Protein AF-A0A1D1VR28-F1 (afdb_monomer_lite)

Organism: Ramazzottius varieornatus (NCBI:txid947166)

Structure (mmCIF, N/CA/C/O backbone):
data_AF-A0A1D1VR28-F1
#
_entry.id   AF-A0A1D1VR28-F1
#
loop_
_atom_site.group_PDB
_atom_site.id
_atom_site.type_symbol
_atom_site.label_atom_id
_atom_site.label_alt_id
_atom_site.label_comp_id
_atom_site.label_asym_id
_atom_site.label_entity_id
_atom_site.label_seq_id
_atom_site.pdbx_PDB_ins_code
_atom_site.Cartn_x
_atom_site.Cartn_y
_atom_site.Cartn_z
_atom_site.occupancy
_atom_site.B_iso_or_equiv
_atom_site.auth_seq_id
_atom_site.auth_comp_id
_atom_site.auth_asym_id
_atom_site.auth_atom_id
_atom_site.pdbx_PDB_model_num
ATOM 1 N N . MET A 1 1 ? -17.042 47.919 22.971 1.00 36.41 1 MET A N 1
ATOM 2 C CA . MET A 1 1 ? -15.591 47.930 22.680 1.00 36.41 1 MET A CA 1
ATOM 3 C C . MET A 1 1 ? -15.367 47.214 21.362 1.00 36.41 1 MET A C 1
ATOM 5 O O . MET A 1 1 ? -15.583 46.012 21.284 1.00 36.41 1 MET A O 1
ATOM 9 N N . GLY A 1 2 ? -15.087 47.974 20.304 1.00 33.72 2 GLY A N 1
ATOM 10 C CA . GLY A 1 2 ? -14.936 47.443 18.952 1.00 33.72 2 GLY A CA 1
ATOM 11 C C . GLY A 1 2 ? -13.595 46.737 18.784 1.00 33.72 2 GLY A C 1
ATOM 12 O O . GLY A 1 2 ? -12.550 47.337 19.014 1.00 33.72 2 GLY A O 1
ATOM 13 N N . TYR A 1 3 ? -13.626 45.477 18.356 1.00 33.94 3 TYR A N 1
ATOM 14 C CA . TYR A 1 3 ? -12.440 44.796 17.852 1.00 33.94 3 TYR A CA 1
ATOM 15 C C . TYR A 1 3 ? -12.015 45.471 16.546 1.00 33.94 3 TYR A C 1
ATOM 17 O O . TYR A 1 3 ? -12.705 45.376 15.530 1.00 33.94 3 TYR A O 1
ATOM 25 N N . HIS A 1 4 ? -10.880 46.167 16.574 1.00 36.09 4 HIS A N 1
ATOM 26 C CA . HIS A 1 4 ? -10.191 46.603 15.368 1.00 36.09 4 HIS A CA 1
ATOM 27 C C . HIS A 1 4 ? -9.856 45.371 14.519 1.00 36.09 4 HIS A C 1
ATOM 29 O O . HIS A 1 4 ? -9.020 44.545 14.887 1.00 36.09 4 HIS A O 1
ATOM 35 N N . ARG A 1 5 ? -10.526 45.237 13.368 1.00 40.28 5 ARG A N 1
ATOM 36 C CA . ARG A 1 5 ? -10.066 44.365 12.286 1.00 40.28 5 ARG A CA 1
ATOM 37 C C . ARG A 1 5 ? -8.775 44.973 11.750 1.00 40.28 5 ARG A C 1
ATOM 39 O O . ARG A 1 5 ? -8.820 45.873 10.920 1.00 40.28 5 ARG A O 1
ATOM 46 N N . GLY A 1 6 ? -7.644 44.479 12.246 1.00 43.72 6 GLY A N 1
ATOM 47 C CA . GLY A 1 6 ? -6.358 44.661 11.587 1.00 43.72 6 GLY A CA 1
ATOM 48 C C . GLY A 1 6 ? -6.473 44.228 10.125 1.00 43.72 6 GLY A C 1
ATOM 49 O O . GLY A 1 6 ? -7.022 43.164 9.816 1.00 43.72 6 GLY A O 1
ATOM 50 N N . SER A 1 7 ? -6.013 45.109 9.249 1.00 44.47 7 SER A N 1
ATOM 51 C CA . SER A 1 7 ? -5.879 44.976 7.803 1.00 44.47 7 SER A CA 1
ATOM 52 C C . SER A 1 7 ? -5.371 43.586 7.405 1.00 44.47 7 SER A C 1
ATOM 54 O O . SER A 1 7 ? -4.267 43.171 7.756 1.00 44.47 7 SER A O 1
ATOM 56 N N . ARG A 1 8 ? -6.203 42.837 6.671 1.00 50.69 8 ARG A N 1
ATOM 57 C CA . ARG A 1 8 ? -5.854 41.533 6.096 1.00 50.69 8 ARG A CA 1
ATOM 58 C C . ARG A 1 8 ? -5.154 41.718 4.753 1.00 50.69 8 ARG A C 1
ATOM 60 O O . ARG A 1 8 ? -5.702 41.332 3.734 1.00 50.69 8 ARG A O 1
ATOM 67 N N . ASP A 1 9 ? -3.928 42.208 4.774 1.00 50.69 9 ASP A N 1
ATOM 68 C CA . ASP A 1 9 ? -2.994 41.947 3.680 1.00 50.69 9 ASP A CA 1
ATOM 69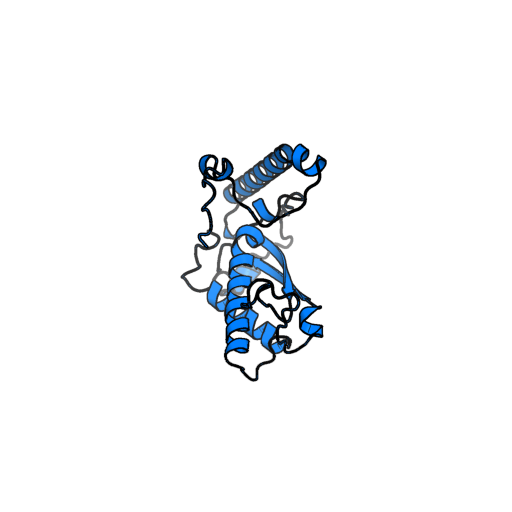 C C . ASP A 1 9 ? -1.890 41.063 4.237 1.00 50.69 9 ASP A C 1
ATOM 71 O O . ASP A 1 9 ? -0.826 41.517 4.643 1.00 50.69 9 ASP A O 1
ATOM 75 N N . ARG A 1 10 ? -2.190 39.763 4.348 1.00 56.25 10 ARG A N 1
ATOM 76 C CA . ARG A 1 10 ? -1.169 38.753 4.630 1.00 56.25 10 ARG A CA 1
ATOM 77 C C . ARG A 1 10 ? -0.536 38.382 3.286 1.00 56.25 10 ARG A C 1
ATOM 79 O O . ARG A 1 10 ? -1.214 37.707 2.508 1.00 56.25 10 ARG A O 1
ATOM 86 N N . PRO A 1 11 ? 0.730 38.760 3.013 1.00 56.72 11 PRO A N 1
ATOM 87 C CA . PRO A 1 11 ? 1.384 38.536 1.719 1.00 56.72 11 PRO A CA 1
ATOM 88 C C . PRO A 1 11 ? 1.318 37.076 1.267 1.00 56.72 11 PRO A C 1
ATOM 90 O O . PRO A 1 11 ? 1.217 36.790 0.081 1.00 56.72 11 PRO A O 1
ATOM 93 N N . SER A 1 12 ? 1.288 36.146 2.227 1.00 58.59 12 SER A N 1
ATOM 94 C CA . SER A 1 12 ? 1.202 34.708 1.987 1.00 58.59 12 SER A CA 1
ATOM 95 C C . SER A 1 12 ? 0.017 34.305 1.097 1.00 58.59 12 SER A C 1
ATOM 97 O O . SER A 1 12 ? 0.162 33.401 0.287 1.00 58.59 12 SER A O 1
ATOM 99 N N . TRP A 1 13 ? -1.130 34.986 1.179 1.00 54.38 13 TRP A N 1
ATOM 100 C CA . TRP A 1 13 ? -2.325 34.621 0.406 1.00 54.38 13 TRP A CA 1
ATOM 101 C C . TRP A 1 13 ? -2.203 34.991 -1.072 1.00 54.38 13 TRP A C 1
ATOM 103 O O . TRP A 1 13 ? -2.660 34.227 -1.918 1.00 54.38 13 TRP A O 1
ATOM 113 N N . TYR A 1 14 ? -1.525 36.099 -1.383 1.00 68.38 14 TYR A N 1
ATOM 114 C CA . TYR A 1 14 ? -1.248 36.508 -2.762 1.00 68.38 14 TYR A CA 1
ATOM 115 C C . TYR A 1 14 ? -0.300 35.531 -3.477 1.00 68.38 14 TYR A C 1
ATOM 117 O O . TYR A 1 14 ? -0.417 35.339 -4.682 1.00 68.38 14 TYR A O 1
ATOM 125 N N . TYR A 1 15 ? 0.586 34.859 -2.732 1.00 75.00 15 TYR A N 1
ATOM 126 C CA . TYR A 1 15 ? 1.518 33.852 -3.257 1.00 75.00 15 TYR A CA 1
ATOM 127 C C . TYR A 1 15 ? 1.040 32.398 -3.071 1.00 75.00 15 TYR A C 1
ATOM 129 O O . TYR A 1 15 ? 1.806 31.467 -3.307 1.00 75.00 15 TYR A O 1
ATOM 137 N N . GLY A 1 16 ? -0.198 32.171 -2.612 1.00 76.75 16 GLY A N 1
ATOM 138 C CA . GLY A 1 16 ? -0.729 30.819 -2.378 1.00 76.75 16 GLY A CA 1
ATOM 139 C C . GLY A 1 16 ? -0.078 30.057 -1.211 1.00 76.75 16 GLY A C 1
ATOM 140 O O . GLY A 1 16 ? -0.201 28.836 -1.110 1.00 76.75 16 GLY A O 1
ATOM 141 N N . ILE A 1 17 ? 0.602 30.759 -0.307 1.00 79.44 17 ILE A N 1
ATOM 142 C CA . ILE A 1 17 ? 1.280 30.201 0.862 1.00 79.44 17 ILE A CA 1
ATOM 143 C C . ILE A 1 17 ? 0.288 30.128 2.031 1.00 79.44 17 ILE A C 1
ATOM 145 O O . ILE A 1 17 ? -0.201 31.142 2.543 1.00 79.44 17 ILE A O 1
ATOM 149 N N . CYS A 1 18 ? 0.014 28.906 2.481 1.00 78.50 18 CYS A N 1
ATOM 150 C CA . CYS A 1 18 ? -0.811 28.607 3.649 1.00 78.50 18 CYS A CA 1
ATOM 151 C C . CYS A 1 18 ? -0.103 27.609 4.572 1.00 78.50 18 CYS A C 1
ATOM 153 O O . CYS A 1 18 ? 0.858 26.957 4.168 1.00 78.50 18 CYS A O 1
ATOM 155 N N . ASP A 1 19 ? -0.577 27.496 5.813 1.00 73.75 19 ASP A N 1
ATOM 156 C CA . ASP A 1 19 ? -0.094 26.475 6.740 1.00 73.75 19 ASP A CA 1
ATOM 157 C C . ASP A 1 19 ? -0.438 25.070 6.215 1.00 73.75 19 ASP A C 1
ATOM 159 O O . ASP A 1 19 ? -1.559 24.810 5.759 1.00 73.75 19 ASP A O 1
ATOM 163 N N . ARG A 1 20 ? 0.543 24.162 6.236 1.00 73.50 20 ARG A N 1
ATOM 164 C CA . ARG A 1 20 ? 0.420 22.801 5.699 1.00 73.50 20 ARG A CA 1
ATOM 165 C C . ARG A 1 20 ? 1.012 21.808 6.685 1.00 73.50 20 ARG A C 1
ATOM 167 O O . ARG A 1 20 ? 2.103 21.998 7.208 1.00 73.50 20 ARG A O 1
ATOM 174 N N . LYS A 1 21 ? 0.332 20.673 6.857 1.00 82.44 21 LYS A N 1
ATOM 175 C CA . LYS A 1 21 ? 0.900 19.524 7.568 1.00 82.44 21 LYS A CA 1
ATOM 176 C C . LYS A 1 21 ? 2.157 19.042 6.835 1.00 82.44 21 LYS A C 1
ATOM 178 O O . LYS A 1 21 ? 2.072 18.683 5.661 1.00 82.44 21 LYS A O 1
ATOM 183 N N . ILE A 1 22 ? 3.279 18.956 7.547 1.00 85.50 22 ILE A N 1
ATOM 184 C CA . ILE A 1 22 ? 4.500 18.307 7.053 1.00 85.50 22 ILE A CA 1
ATOM 185 C C . ILE A 1 22 ? 4.191 16.828 6.782 1.00 85.50 22 ILE A C 1
ATOM 187 O O . ILE A 1 22 ? 3.690 16.115 7.655 1.00 85.50 22 ILE A O 1
ATOM 191 N N . THR A 1 23 ? 4.452 16.373 5.557 1.00 83.06 23 THR A N 1
ATOM 192 C CA . THR A 1 23 ? 4.162 14.999 5.112 1.00 83.06 23 THR A CA 1
ATOM 193 C C . THR A 1 23 ? 5.363 14.071 5.234 1.00 83.06 23 THR A C 1
ATOM 195 O O . THR A 1 23 ? 5.179 12.879 5.471 1.00 83.06 23 THR A O 1
ATOM 198 N N . LYS A 1 24 ? 6.581 14.600 5.084 1.00 85.69 24 LYS A N 1
ATOM 199 C CA . LYS A 1 24 ? 7.827 13.835 5.142 1.00 85.69 24 LYS A CA 1
ATOM 200 C C . LYS A 1 24 ? 8.979 14.741 5.568 1.00 85.69 24 LYS A C 1
ATOM 202 O O . LYS A 1 24 ? 9.133 15.830 5.025 1.00 85.69 24 LYS A O 1
ATOM 207 N N . PHE A 1 25 ? 9.803 14.262 6.493 1.00 89.00 25 PHE A N 1
ATOM 208 C CA . PHE A 1 25 ? 11.108 14.854 6.777 1.00 89.00 25 PHE A CA 1
ATOM 209 C C . PHE A 1 25 ? 12.149 14.193 5.874 1.00 89.00 25 PHE A C 1
ATOM 211 O O . PHE A 1 25 ? 12.160 12.969 5.728 1.00 89.00 25 PHE A O 1
ATOM 218 N N . VAL A 1 26 ? 12.991 14.996 5.232 1.00 88.19 26 VAL A N 1
ATOM 219 C CA . VAL A 1 26 ? 14.015 14.528 4.290 1.00 88.19 26 VAL A CA 1
ATOM 220 C C . VAL A 1 26 ? 15.360 15.154 4.630 1.00 88.19 26 VAL A C 1
ATOM 222 O O . VAL A 1 26 ? 15.416 16.252 5.176 1.00 88.19 26 VAL A O 1
ATOM 225 N N . THR A 1 27 ? 16.440 14.440 4.327 1.00 91.88 27 THR A N 1
ATOM 226 C CA . THR A 1 27 ? 17.807 14.950 4.469 1.00 91.88 27 THR A CA 1
ATOM 227 C C . THR A 1 27 ? 18.223 15.719 3.218 1.00 91.88 27 THR A C 1
ATOM 229 O O . THR A 1 27 ? 17.662 15.518 2.142 1.00 91.88 27 THR A O 1
ATOM 232 N N . GLU A 1 28 ? 19.248 16.563 3.323 1.00 93.50 28 GLU A N 1
ATOM 233 C CA . GLU A 1 28 ? 19.813 17.260 2.159 1.00 93.50 28 GLU A CA 1
ATOM 234 C C . GLU A 1 28 ? 20.299 16.273 1.087 1.00 93.50 28 GLU A C 1
ATOM 236 O O . GLU A 1 28 ? 19.948 16.400 -0.083 1.00 93.50 28 GLU A O 1
ATOM 241 N N . LYS A 1 29 ? 20.991 15.207 1.511 1.00 91.75 29 LYS A N 1
ATOM 242 C CA . LYS A 1 29 ? 21.392 14.091 0.643 1.00 91.75 29 LYS A CA 1
ATOM 243 C C . LYS A 1 29 ? 20.206 13.497 -0.122 1.00 91.75 29 LYS A C 1
ATOM 245 O O . LYS A 1 29 ? 20.318 13.204 -1.306 1.00 91.75 29 LYS A O 1
ATOM 250 N N . TYR A 1 30 ? 19.049 13.344 0.528 1.00 88.44 30 TYR A N 1
ATOM 251 C CA . TYR A 1 30 ? 17.848 12.863 -0.151 1.00 88.44 30 TYR A CA 1
ATOM 252 C C . TYR A 1 30 ? 17.399 13.824 -1.260 1.00 88.44 30 TYR A C 1
ATOM 254 O O . TYR A 1 30 ? 16.974 13.353 -2.310 1.00 88.44 30 TYR A O 1
ATOM 262 N N . LEU A 1 31 ? 17.482 15.139 -1.065 1.00 89.12 31 LEU A N 1
ATOM 263 C CA . LEU A 1 31 ? 17.113 16.111 -2.101 1.00 89.12 31 LEU A CA 1
ATOM 264 C C . LEU A 1 31 ? 18.109 16.097 -3.269 1.00 89.12 31 LEU A C 1
ATOM 266 O O . LEU A 1 31 ? 17.694 16.069 -4.421 1.00 89.12 31 LEU A O 1
ATOM 270 N N . GLN A 1 32 ? 19.409 16.026 -2.979 1.00 91.88 32 GLN A N 1
ATOM 271 C CA . GLN A 1 32 ? 20.455 15.969 -4.007 1.00 91.88 32 GLN A CA 1
ATOM 272 C C . GLN A 1 32 ? 20.369 14.700 -4.872 1.00 91.88 32 GLN A C 1
ATOM 274 O O . GLN A 1 32 ? 20.560 14.774 -6.078 1.00 91.88 32 GLN A O 1
ATOM 279 N N . GLU A 1 33 ? 20.015 13.553 -4.282 1.00 92.19 33 GLU A N 1
ATOM 280 C CA . GLU A 1 33 ? 19.825 12.271 -4.987 1.00 92.19 33 GLU A CA 1
ATOM 281 C C . GLU A 1 33 ? 18.496 12.181 -5.777 1.00 92.19 33 GLU A C 1
ATOM 283 O O . GLU A 1 33 ? 18.165 11.125 -6.318 1.00 92.19 33 GLU A O 1
ATOM 288 N N . GLU A 1 34 ? 17.660 13.225 -5.801 1.00 89.62 34 GLU A N 1
ATOM 289 C CA . GLU A 1 34 ? 16.368 13.186 -6.505 1.00 89.62 34 GLU A CA 1
ATOM 290 C C . GLU A 1 34 ? 16.477 12.922 -8.018 1.00 89.62 34 GLU A C 1
ATOM 292 O O . GLU A 1 34 ? 15.746 12.046 -8.496 1.00 89.62 34 GLU A O 1
ATOM 297 N N . PRO A 1 35 ? 17.377 13.587 -8.771 1.00 92.44 35 PRO A N 1
ATOM 298 C CA . PRO A 1 35 ? 17.530 13.347 -10.204 1.00 92.44 35 PRO A CA 1
ATOM 299 C C . PRO A 1 35 ? 17.940 11.902 -10.503 1.00 92.44 35 PRO A C 1
ATOM 301 O O . PRO A 1 35 ? 17.368 11.274 -11.392 1.00 92.44 35 PRO A O 1
ATOM 304 N N . ASP A 1 36 ? 18.865 11.350 -9.712 1.00 91.56 36 ASP A N 1
ATOM 305 C CA . ASP A 1 36 ? 19.349 9.976 -9.871 1.00 91.56 36 ASP A CA 1
ATOM 306 C C . ASP A 1 36 ? 18.249 8.953 -9.586 1.00 91.56 36 ASP A C 1
ATOM 308 O O . ASP A 1 36 ? 18.077 7.993 -10.338 1.00 91.56 36 ASP A O 1
ATOM 312 N N . ARG A 1 37 ? 17.442 9.177 -8.536 1.00 91.06 37 ARG A N 1
ATOM 313 C CA . ARG A 1 37 ? 16.276 8.326 -8.254 1.00 91.06 37 ARG A CA 1
ATOM 314 C C . ARG A 1 37 ? 15.275 8.355 -9.400 1.00 91.06 37 ARG A C 1
ATOM 316 O O . ARG A 1 37 ? 14.755 7.306 -9.764 1.00 91.06 37 ARG A O 1
ATOM 323 N N . LYS A 1 38 ? 14.998 9.534 -9.960 1.00 91.81 38 LYS A N 1
ATOM 324 C CA . LYS A 1 38 ? 14.062 9.664 -11.080 1.00 91.81 38 LYS A CA 1
ATOM 325 C C . LYS A 1 38 ? 14.582 8.938 -12.319 1.00 91.81 38 LYS A C 1
ATOM 327 O O . LYS A 1 38 ? 13.859 8.135 -12.894 1.00 91.81 38 LYS A O 1
ATOM 332 N N . LYS A 1 39 ? 15.856 9.140 -12.658 1.00 93.88 39 LYS A N 1
ATOM 333 C CA . LYS A 1 39 ? 16.513 8.442 -13.766 1.00 93.88 39 LYS A CA 1
ATOM 334 C C . LYS A 1 39 ? 16.461 6.920 -13.590 1.00 93.88 39 LYS A C 1
ATOM 336 O O . LYS A 1 39 ? 16.058 6.219 -14.509 1.00 93.88 39 LYS A O 1
ATOM 341 N N . SER A 1 40 ? 16.790 6.418 -12.400 1.00 92.31 40 SER A N 1
ATOM 342 C CA . SER A 1 40 ? 16.738 4.983 -12.094 1.00 92.31 40 SER A CA 1
ATOM 343 C C . SER A 1 40 ? 15.317 4.410 -12.193 1.00 92.31 40 SER A C 1
ATOM 345 O O . SER A 1 40 ? 15.131 3.289 -12.669 1.00 92.31 40 SER A O 1
ATOM 347 N N . ALA A 1 41 ? 14.306 5.181 -11.784 1.00 92.00 41 ALA A N 1
ATOM 348 C CA . ALA A 1 41 ? 12.908 4.806 -11.951 1.00 92.00 41 ALA A CA 1
ATOM 349 C C . ALA A 1 41 ? 12.519 4.715 -13.438 1.00 92.00 41 ALA A C 1
ATOM 351 O O . ALA A 1 41 ? 11.940 3.712 -13.854 1.00 92.00 41 ALA A O 1
ATOM 352 N N . ASP A 1 42 ? 12.884 5.721 -14.237 1.00 94.31 42 ASP A N 1
ATOM 353 C CA . ASP A 1 42 ? 12.593 5.775 -15.673 1.00 94.31 42 ASP A CA 1
ATOM 354 C C . ASP A 1 42 ? 13.288 4.632 -16.439 1.00 94.31 42 ASP A C 1
ATOM 356 O O . ASP A 1 42 ? 12.665 3.979 -17.277 1.00 94.31 42 ASP A O 1
ATOM 360 N N . GLU A 1 43 ? 14.548 4.330 -16.111 1.00 94.75 43 GLU A N 1
ATOM 361 C CA . GLU A 1 43 ? 15.307 3.204 -16.678 1.00 94.75 43 GLU A CA 1
ATOM 362 C C . GLU A 1 43 ? 14.670 1.850 -16.338 1.00 94.75 43 GLU A C 1
ATOM 364 O O . GLU A 1 43 ? 14.531 0.988 -17.209 1.00 94.75 43 GLU A O 1
ATOM 369 N N . CYS A 1 44 ? 14.223 1.668 -15.090 1.00 90.00 44 CYS A N 1
ATOM 370 C CA . CYS A 1 44 ? 13.519 0.458 -14.670 1.00 90.00 44 CYS A CA 1
ATOM 371 C C . CYS A 1 44 ? 12.198 0.289 -15.435 1.00 90.00 44 CYS A C 1
ATOM 373 O O . CYS A 1 44 ? 11.939 -0.780 -15.989 1.00 90.00 44 CYS A O 1
ATOM 375 N N . VAL A 1 45 ? 11.397 1.354 -15.544 1.00 91.06 45 VAL A N 1
ATOM 376 C CA . VAL A 1 45 ? 10.136 1.336 -16.303 1.00 91.06 45 VAL A CA 1
ATOM 377 C C . VAL A 1 45 ? 10.383 1.052 -17.785 1.00 91.06 45 VAL A C 1
ATOM 379 O O . VAL A 1 45 ? 9.637 0.280 -18.386 1.00 91.06 45 VAL A O 1
ATOM 382 N N . ALA A 1 46 ? 11.425 1.633 -18.383 1.00 92.75 46 ALA A N 1
ATOM 383 C CA . ALA A 1 46 ? 11.793 1.363 -19.771 1.00 92.75 46 ALA A CA 1
ATOM 384 C C . ALA A 1 46 ? 12.191 -0.107 -19.983 1.00 92.75 46 ALA A C 1
ATOM 386 O O . ALA A 1 46 ? 11.741 -0.723 -20.950 1.00 92.75 46 ALA A O 1
ATOM 387 N N . SER A 1 47 ? 12.963 -0.684 -19.056 1.00 89.56 47 SER A N 1
ATOM 388 C CA . SER A 1 47 ? 13.325 -2.106 -19.080 1.00 89.56 47 SER A CA 1
ATOM 389 C C . SER A 1 47 ? 12.089 -3.005 -18.996 1.00 89.56 47 SER A C 1
ATOM 391 O O . SER A 1 47 ? 11.885 -3.851 -19.866 1.00 89.56 47 SER A O 1
ATOM 393 N N . VAL A 1 48 ? 11.202 -2.761 -18.023 1.00 86.31 48 VAL A N 1
ATOM 394 C CA . VAL A 1 48 ? 9.948 -3.519 -17.866 1.00 86.31 48 VAL A CA 1
ATOM 395 C C . VAL A 1 48 ? 9.081 -3.413 -19.121 1.00 86.31 48 VAL A C 1
ATOM 397 O O . VAL A 1 48 ? 8.594 -4.427 -19.607 1.00 86.31 48 VAL A O 1
ATOM 400 N N . ARG A 1 49 ? 8.931 -2.217 -19.705 1.00 87.69 49 ARG A N 1
ATOM 401 C CA . ARG A 1 49 ? 8.174 -2.024 -20.957 1.00 87.69 49 ARG A CA 1
ATOM 402 C C . ARG A 1 49 ? 8.776 -2.782 -22.135 1.00 87.69 49 ARG A C 1
ATOM 404 O O . ARG A 1 49 ? 8.026 -3.341 -22.925 1.00 87.69 49 ARG A O 1
ATOM 411 N N . SER A 1 50 ? 10.102 -2.814 -22.245 1.00 88.81 50 SER A N 1
ATOM 412 C CA . SER A 1 50 ? 10.795 -3.608 -23.263 1.00 88.81 50 SER A CA 1
ATOM 413 C C . SER A 1 50 ? 10.506 -5.104 -23.086 1.00 88.81 50 SER A C 1
ATOM 415 O O . SER A 1 50 ? 10.183 -5.793 -24.050 1.00 88.81 50 SER A O 1
ATOM 417 N N . ARG A 1 51 ? 10.512 -5.606 -21.842 1.00 84.62 51 ARG A N 1
ATOM 418 C CA . ARG A 1 51 ? 10.159 -7.006 -21.551 1.00 84.62 51 ARG A CA 1
ATOM 419 C C . ARG A 1 51 ? 8.687 -7.315 -21.805 1.00 84.62 51 ARG A C 1
ATOM 421 O O . ARG A 1 51 ? 8.407 -8.362 -22.360 1.00 84.62 51 ARG A O 1
ATOM 428 N N . ILE A 1 52 ? 7.774 -6.395 -21.510 1.00 82.19 52 ILE A N 1
ATOM 429 C CA . ILE A 1 52 ? 6.349 -6.510 -21.872 1.00 82.19 52 ILE A CA 1
ATOM 430 C C . ILE A 1 52 ? 6.133 -6.527 -23.399 1.00 82.19 52 ILE A C 1
ATOM 432 O O . ILE A 1 52 ? 5.113 -7.002 -23.875 1.00 82.19 52 ILE A O 1
ATOM 436 N N . GLN A 1 53 ? 7.058 -5.986 -24.194 1.00 82.62 53 GLN A N 1
ATOM 437 C CA . GLN A 1 53 ? 6.998 -6.113 -25.656 1.00 82.62 53 GLN A CA 1
ATOM 438 C C . GLN A 1 53 ? 7.604 -7.433 -26.144 1.00 82.62 53 GLN A C 1
ATOM 440 O O . GLN A 1 53 ? 7.166 -7.964 -27.162 1.00 82.62 53 GLN A O 1
ATOM 445 N N . ALA A 1 54 ? 8.619 -7.944 -25.442 1.00 83.00 54 ALA A N 1
ATOM 446 C CA . ALA A 1 54 ? 9.282 -9.204 -25.767 1.00 83.00 54 ALA A CA 1
ATOM 447 C C . ALA A 1 54 ? 8.480 -10.442 -25.322 1.00 83.00 54 ALA A C 1
ATOM 449 O O . ALA A 1 54 ? 8.533 -11.473 -25.987 1.00 83.00 54 ALA A O 1
ATOM 450 N N . TYR A 1 55 ? 7.744 -10.331 -24.218 1.00 76.56 55 TYR A N 1
ATOM 451 C CA . TYR A 1 55 ? 6.887 -11.361 -23.632 1.00 76.56 55 TYR A CA 1
ATOM 452 C C . TYR A 1 55 ? 5.434 -10.879 -23.625 1.00 76.56 55 TYR A C 1
ATOM 454 O O . TYR A 1 55 ? 5.197 -9.684 -23.488 1.00 76.56 55 TYR A O 1
ATOM 462 N N . THR A 1 56 ? 4.450 -11.773 -23.728 1.00 70.75 56 THR A N 1
ATOM 463 C CA . THR A 1 56 ? 3.043 -11.376 -23.542 1.00 70.75 56 THR A CA 1
ATOM 464 C C . THR A 1 56 ? 2.769 -11.004 -22.079 1.00 70.75 56 THR A C 1
ATOM 466 O O . THR A 1 56 ? 3.506 -11.403 -21.171 1.00 70.75 56 THR A O 1
ATOM 469 N N . LEU A 1 57 ? 1.714 -10.212 -21.840 1.00 69.06 57 LEU A N 1
ATOM 470 C CA . LEU A 1 57 ? 1.307 -9.778 -20.493 1.00 69.06 57 LEU A CA 1
ATOM 471 C C . LEU A 1 57 ? 1.095 -10.970 -19.541 1.00 69.06 57 LEU A C 1
ATOM 473 O O . LEU A 1 57 ? 1.356 -10.862 -18.345 1.00 69.06 57 LEU A O 1
ATOM 477 N N . ASP A 1 58 ? 0.690 -12.107 -20.096 1.00 69.88 58 ASP A N 1
ATOM 478 C CA . ASP A 1 58 ? 0.339 -13.358 -19.415 1.00 69.88 58 ASP A CA 1
ATOM 479 C C . ASP A 1 58 ? 1.538 -14.001 -18.688 1.00 69.88 58 ASP A C 1
ATOM 481 O O . ASP A 1 58 ? 1.371 -14.832 -17.792 1.00 69.88 58 ASP A O 1
ATOM 485 N N . CYS A 1 59 ? 2.757 -13.571 -19.026 1.00 74.44 59 CYS A N 1
ATOM 486 C CA . CYS A 1 59 ? 4.004 -14.021 -18.410 1.00 74.44 59 CYS A CA 1
ATOM 487 C C . CYS A 1 59 ? 4.570 -13.026 -17.381 1.00 74.44 59 CYS A C 1
ATOM 489 O O . CYS A 1 59 ? 5.631 -13.279 -16.805 1.00 74.44 59 CYS A O 1
ATOM 491 N N . LEU A 1 60 ? 3.896 -11.897 -17.126 1.00 78.31 60 LEU A N 1
ATOM 492 C CA . LEU A 1 60 ? 4.351 -10.896 -16.164 1.00 78.31 60 LEU A CA 1
ATOM 493 C C . LEU A 1 60 ? 3.671 -11.089 -14.808 1.00 78.31 60 LEU A C 1
ATOM 495 O O . LEU A 1 60 ? 2.460 -10.964 -14.672 1.00 78.31 60 LEU A O 1
ATOM 499 N N . TRP A 1 61 ? 4.474 -11.290 -13.769 1.00 82.06 61 TRP A N 1
ATOM 500 C CA . TRP A 1 61 ? 3.980 -11.406 -12.401 1.00 82.06 61 TRP A CA 1
ATOM 501 C C . TRP A 1 61 ? 4.569 -10.295 -11.544 1.00 82.06 61 TRP A C 1
ATOM 503 O O . TRP A 1 61 ? 5.787 -10.128 -11.458 1.00 82.06 61 TRP A O 1
ATOM 513 N N . ASN A 1 62 ? 3.701 -9.527 -10.890 1.00 84.38 62 ASN A N 1
ATOM 514 C CA . ASN A 1 62 ? 4.113 -8.529 -9.919 1.00 84.38 62 ASN A CA 1
ATOM 515 C C . ASN A 1 62 ? 3.789 -9.016 -8.508 1.00 84.38 62 ASN A C 1
ATOM 517 O O . ASN A 1 62 ? 2.623 -9.212 -8.172 1.00 84.38 62 ASN A O 1
ATOM 521 N N . ALA A 1 63 ? 4.816 -9.187 -7.679 1.00 85.75 63 ALA A N 1
ATOM 522 C CA . ALA A 1 63 ? 4.670 -9.633 -6.301 1.00 85.75 63 ALA A CA 1
ATOM 523 C C . ALA A 1 63 ? 5.295 -8.631 -5.335 1.00 85.75 63 ALA A C 1
ATOM 525 O O . ALA A 1 63 ? 6.394 -8.131 -5.575 1.00 85.75 63 ALA A O 1
ATOM 526 N N . ASP A 1 64 ? 4.599 -8.358 -4.235 1.00 86.75 64 ASP A N 1
ATOM 527 C CA . ASP A 1 64 ? 5.133 -7.564 -3.132 1.00 86.75 64 ASP A CA 1
ATOM 528 C C . ASP A 1 64 ? 4.407 -7.881 -1.815 1.00 86.75 64 ASP A C 1
ATOM 530 O O . ASP A 1 64 ? 3.283 -8.402 -1.790 1.00 86.75 64 ASP A O 1
ATOM 534 N N . GLN A 1 65 ? 5.054 -7.569 -0.696 1.00 86.75 65 GLN A N 1
ATOM 535 C CA . GLN A 1 65 ? 4.517 -7.761 0.645 1.00 86.75 65 GLN A CA 1
ATOM 536 C C . GLN A 1 65 ? 3.955 -6.450 1.191 1.00 86.75 65 GLN A C 1
ATOM 538 O O . GLN A 1 65 ? 4.600 -5.407 1.163 1.00 86.75 65 GLN A O 1
ATOM 543 N N . SER A 1 66 ? 2.763 -6.507 1.786 1.00 90.06 66 SER A N 1
ATOM 544 C CA . SER A 1 66 ? 2.153 -5.346 2.430 1.00 90.06 66 SER A CA 1
ATOM 545 C C . SER A 1 66 ? 1.778 -5.622 3.878 1.00 90.06 66 SER A C 1
ATOM 547 O O . SER A 1 66 ? 1.181 -6.649 4.201 1.00 90.06 66 SER A O 1
ATOM 549 N N . GLY A 1 67 ? 2.097 -4.667 4.753 1.00 91.12 67 GLY A N 1
ATOM 550 C CA . GLY A 1 67 ? 1.676 -4.675 6.152 1.00 91.12 67 GLY A CA 1
ATOM 551 C C . GLY A 1 67 ? 0.229 -4.208 6.337 1.00 91.12 67 GLY A C 1
ATOM 552 O O . GLY A 1 67 ? -0.191 -3.201 5.749 1.00 91.12 67 GLY A O 1
ATOM 553 N N . PHE A 1 68 ? -0.505 -4.921 7.187 1.00 90.56 68 PHE A N 1
ATOM 554 C CA . PHE A 1 68 ? -1.868 -4.629 7.621 1.00 90.56 68 PHE A CA 1
ATOM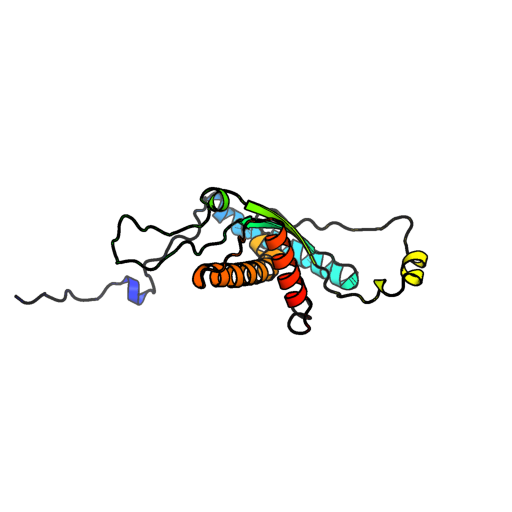 555 C C . PHE A 1 68 ? -1.920 -4.596 9.149 1.00 90.56 68 PHE A C 1
ATOM 557 O O . PHE A 1 68 ? -1.491 -5.529 9.819 1.00 90.56 68 PHE A O 1
ATOM 564 N N . GLU A 1 69 ? -2.462 -3.521 9.710 1.00 89.06 69 GLU A N 1
ATOM 565 C CA . GLU A 1 69 ? -2.774 -3.453 11.140 1.00 89.06 69 GLU A CA 1
ATOM 566 C C . GLU A 1 69 ? -3.928 -4.416 11.453 1.00 89.06 69 GLU A C 1
ATOM 568 O O . GLU A 1 69 ? -4.876 -4.524 10.665 1.00 89.06 69 GLU A O 1
ATOM 573 N N . TYR A 1 70 ? -3.871 -5.097 12.603 1.00 87.25 70 TYR A N 1
ATOM 574 C CA . TYR A 1 70 ? -4.979 -5.947 13.063 1.00 87.25 70 TYR A CA 1
ATOM 575 C C . TYR A 1 70 ? -6.270 -5.139 13.257 1.00 87.25 70 TYR A C 1
ATOM 577 O O . TYR A 1 70 ? -7.364 -5.630 12.980 1.00 87.25 70 TYR A O 1
ATOM 585 N N . GLU A 1 71 ? -6.137 -3.879 13.675 1.00 84.38 71 GLU A N 1
ATOM 586 C CA . GLU A 1 71 ? -7.228 -2.915 13.762 1.00 84.38 71 GLU A CA 1
ATOM 587 C C . GLU A 1 71 ? -6.867 -1.623 13.007 1.00 84.38 71 GLU A C 1
ATOM 589 O O . GLU A 1 71 ? -6.197 -0.740 13.531 1.00 84.38 71 GLU A O 1
ATOM 594 N N . MET A 1 72 ? -7.338 -1.488 11.760 1.00 78.00 72 MET A N 1
ATOM 595 C CA . MET A 1 72 ? -7.146 -0.259 10.978 1.00 78.00 72 MET A CA 1
ATOM 596 C C . MET A 1 72 ? -8.107 0.840 11.433 1.00 78.00 72 MET A C 1
ATOM 598 O O . MET A 1 72 ? -9.318 0.734 11.216 1.00 78.00 72 MET A O 1
ATOM 602 N N . ARG A 1 73 ? -7.575 1.940 11.975 1.00 72.69 73 ARG A N 1
ATOM 603 C CA . ARG A 1 73 ? -8.368 3.119 12.369 1.00 72.69 73 ARG A CA 1
ATOM 604 C C . ARG A 1 73 ? -7.932 4.367 11.600 1.00 72.69 73 ARG A C 1
ATOM 606 O O . ARG A 1 73 ? -6.766 4.506 11.227 1.00 72.69 73 ARG A O 1
ATOM 613 N N . PRO A 1 74 ? -8.842 5.323 11.353 1.00 68.75 74 PRO A N 1
ATOM 614 C CA . PRO A 1 74 ? -8.435 6.656 10.939 1.00 68.75 74 PRO A CA 1
ATOM 615 C C . PRO A 1 74 ? -7.562 7.280 12.037 1.00 68.75 74 PRO A C 1
ATOM 617 O O . PRO A 1 74 ? -7.980 7.358 13.186 1.00 68.75 74 PRO A O 1
ATOM 620 N N . GLY A 1 75 ? -6.377 7.789 11.694 1.00 71.62 75 GLY A N 1
ATOM 621 C CA . GLY A 1 75 ? -5.492 8.484 12.648 1.00 71.62 75 GLY A CA 1
ATOM 622 C C . GLY A 1 75 ? -5.995 9.866 13.098 1.00 71.62 75 GLY A C 1
ATOM 623 O O . GLY A 1 75 ? -5.193 10.723 13.461 1.00 71.62 75 GLY A O 1
ATOM 624 N N . ARG A 1 76 ? -7.299 10.133 12.964 1.00 74.31 76 ARG A N 1
ATOM 625 C CA . ARG A 1 76 ? -7.978 11.389 13.302 1.00 74.31 76 ARG A CA 1
ATOM 626 C C . ARG A 1 76 ? -9.405 11.078 13.743 1.00 74.31 76 ARG A C 1
ATOM 628 O O . ARG A 1 76 ? -10.063 10.248 13.122 1.00 74.31 76 ARG A O 1
ATOM 635 N N . THR A 1 77 ? -9.886 11.801 14.744 1.00 78.31 77 THR A N 1
ATOM 636 C CA . THR A 1 77 ? -11.291 11.805 15.170 1.00 78.31 77 THR A CA 1
ATOM 637 C C . THR A 1 77 ? -11.785 13.248 15.287 1.00 78.31 77 THR A C 1
ATOM 639 O O . THR A 1 77 ? -10.973 14.176 15.313 1.00 78.31 77 THR A O 1
ATOM 642 N N . LEU A 1 78 ? -13.105 13.441 15.286 1.00 81.69 78 LEU A N 1
ATOM 643 C CA . LEU A 1 78 ? -13.713 14.744 15.546 1.00 81.69 78 LEU A CA 1
ATOM 644 C C . LEU A 1 78 ? -13.687 15.013 17.051 1.00 81.69 78 LEU A C 1
ATOM 646 O O . LEU A 1 78 ? -14.118 14.171 17.832 1.00 81.69 78 LEU A O 1
ATOM 650 N N . ASP A 1 79 ? -13.185 16.183 17.427 1.00 86.44 79 ASP A N 1
ATOM 651 C CA . ASP A 1 79 ? -13.186 16.698 18.795 1.00 86.44 79 ASP A CA 1
ATOM 652 C C . ASP A 1 79 ? -13.184 18.238 18.746 1.00 86.44 79 ASP A C 1
ATOM 654 O O . ASP A 1 79 ? -13.049 18.842 17.672 1.00 86.44 79 ASP A O 1
ATOM 658 N N . LEU A 1 80 ? -13.340 18.884 19.898 1.00 86.25 80 LEU A N 1
ATOM 659 C CA . LEU A 1 80 ? -13.275 20.331 20.038 1.00 86.25 80 LEU A CA 1
ATOM 660 C C . LEU A 1 80 ? -11.879 20.857 19.678 1.00 86.25 80 LEU A C 1
ATOM 662 O O . LEU A 1 80 ? -10.842 20.304 20.049 1.00 86.25 80 LEU A O 1
ATOM 666 N N . VAL A 1 81 ? -11.853 21.984 18.967 1.00 84.69 81 VAL A N 1
ATOM 667 C CA . VAL A 1 81 ? -10.605 22.654 18.586 1.00 84.69 81 VAL A CA 1
ATOM 668 C C . VAL A 1 81 ? -9.829 23.048 19.845 1.00 84.69 81 VAL A C 1
ATOM 670 O O . VAL A 1 81 ? -10.360 23.718 20.725 1.00 84.69 81 VAL A O 1
ATOM 673 N N . GLY A 1 82 ? -8.556 22.649 19.915 1.00 86.06 82 GLY A N 1
ATOM 674 C CA . GLY A 1 82 ? -7.687 22.917 21.066 1.00 86.06 82 GLY A CA 1
ATOM 675 C C . GLY A 1 82 ? -7.737 21.858 22.173 1.00 86.06 82 GLY A C 1
ATOM 676 O O . GLY A 1 82 ? -7.049 22.024 23.182 1.00 86.06 82 GLY A O 1
ATOM 677 N N . ALA A 1 83 ? -8.495 20.768 21.997 1.00 84.25 83 ALA A N 1
ATOM 678 C CA . ALA A 1 83 ? -8.464 19.629 22.911 1.00 84.25 83 ALA A CA 1
ATOM 679 C C . ALA A 1 83 ? -7.037 19.058 23.030 1.00 84.25 83 ALA A C 1
ATOM 681 O O . ALA A 1 83 ? -6.404 18.699 22.037 1.00 84.25 83 ALA A O 1
ATOM 682 N N . LYS A 1 84 ? -6.522 18.988 24.266 1.00 86.00 84 LYS A N 1
ATOM 683 C CA . LYS A 1 84 ? -5.182 18.445 24.564 1.00 86.00 84 LYS A CA 1
ATOM 684 C C . LYS A 1 84 ? -5.163 16.919 24.611 1.00 86.00 84 LYS A C 1
ATOM 686 O O . LYS A 1 84 ? -4.167 16.307 24.242 1.00 86.00 84 LYS A O 1
ATOM 691 N N . HIS A 1 85 ? -6.256 16.321 25.077 1.00 89.50 85 HIS A N 1
ATOM 692 C CA . HIS A 1 85 ? -6.415 14.880 25.202 1.00 89.50 85 HIS A CA 1
ATOM 693 C C . HIS A 1 85 ? -7.636 14.460 24.404 1.00 89.50 85 HIS A C 1
ATOM 695 O O . HIS A 1 85 ? -8.757 14.795 24.771 1.00 89.50 85 HIS A O 1
ATOM 701 N N . VAL A 1 86 ? -7.388 13.738 23.317 1.00 84.88 86 VAL A N 1
ATOM 702 C CA . VAL A 1 86 ? -8.422 13.187 22.446 1.00 84.88 86 VAL A CA 1
ATOM 703 C C . VAL A 1 86 ? -8.405 11.678 22.645 1.00 84.88 86 VAL A C 1
ATOM 705 O O . VAL A 1 86 ? -7.404 11.025 22.342 1.00 84.88 86 VAL A O 1
ATOM 708 N N . LEU A 1 87 ? -9.484 11.129 23.202 1.00 83.00 87 LEU A N 1
ATOM 709 C CA . LEU A 1 87 ? -9.611 9.695 23.458 1.00 83.00 87 LEU A CA 1
ATOM 710 C C . LEU A 1 87 ? -10.405 9.034 22.333 1.00 83.00 87 LEU A C 1
ATOM 712 O O . LEU A 1 87 ? -11.450 9.528 21.917 1.00 83.00 87 LEU A O 1
ATOM 716 N N . ALA A 1 88 ? -9.917 7.891 21.859 1.00 80.12 88 ALA A N 1
ATOM 717 C CA . ALA A 1 88 ? -10.628 7.042 20.917 1.00 80.12 88 ALA A CA 1
ATOM 718 C C . ALA A 1 88 ? -10.836 5.666 21.550 1.00 80.12 88 ALA A C 1
ATOM 720 O O . ALA A 1 88 ? -9.891 5.055 22.047 1.00 80.12 88 ALA A O 1
ATOM 721 N N . LEU A 1 89 ? -12.073 5.174 21.518 1.00 78.44 89 LEU A N 1
ATOM 722 C CA . LEU A 1 89 ? -12.378 3.806 21.924 1.00 78.44 89 LEU A CA 1
ATOM 723 C C . LEU A 1 89 ? -11.694 2.826 20.957 1.00 78.44 89 LEU A C 1
ATOM 725 O O . LEU A 1 89 ? -11.710 3.050 19.747 1.00 78.44 89 LEU A O 1
ATOM 729 N N . THR A 1 90 ? -11.134 1.732 21.465 1.00 76.12 90 THR A N 1
ATOM 730 C CA . THR A 1 90 ? -10.633 0.598 20.668 1.00 76.12 90 THR A CA 1
ATOM 731 C C . THR A 1 90 ? -11.137 -0.707 21.272 1.00 76.12 90 THR A C 1
ATOM 733 O O . THR A 1 90 ? -11.445 -0.754 22.465 1.00 76.12 90 THR A O 1
ATOM 736 N N . ARG A 1 91 ? -11.248 -1.760 20.454 1.00 76.50 91 ARG A N 1
ATOM 737 C CA . ARG A 1 91 ? -11.636 -3.091 20.943 1.00 76.50 91 ARG A CA 1
ATOM 738 C C . ARG A 1 91 ? -10.462 -3.837 21.568 1.00 76.50 91 ARG A C 1
ATOM 740 O O . ARG A 1 91 ? -10.681 -4.678 22.434 1.00 76.50 91 ARG A O 1
ATOM 747 N N . SER A 1 92 ? -9.229 -3.546 21.148 1.00 81.12 92 SER A N 1
ATOM 748 C CA . SER A 1 92 ? -8.035 -4.212 21.669 1.00 81.12 92 SER A CA 1
ATOM 749 C C . SER A 1 92 ? -6.787 -3.357 21.470 1.00 81.12 92 SER A C 1
ATOM 751 O O . SER A 1 92 ? -6.342 -3.141 20.346 1.00 81.12 92 SER A O 1
ATOM 753 N N . MET A 1 93 ? -6.154 -2.944 22.572 1.00 81.44 93 MET A N 1
ATOM 754 C CA . MET A 1 93 ? -4.884 -2.206 22.534 1.00 81.44 93 MET A CA 1
ATOM 755 C C . MET A 1 93 ? -3.774 -3.001 21.829 1.00 81.44 93 MET A C 1
ATOM 757 O O . MET A 1 93 ? -3.010 -2.430 21.058 1.00 81.44 93 MET A O 1
ATOM 761 N N . ASN A 1 94 ? -3.722 -4.323 22.017 1.00 82.75 94 ASN A N 1
ATOM 762 C CA . ASN A 1 94 ? -2.742 -5.180 21.342 1.00 82.75 94 ASN A CA 1
ATOM 763 C C . ASN A 1 94 ? -2.943 -5.203 19.819 1.00 82.75 94 ASN A C 1
ATOM 765 O O . ASN A 1 94 ? -1.973 -5.279 19.066 1.00 82.75 94 ASN A O 1
ATOM 769 N N . SER A 1 95 ? -4.192 -5.110 19.354 1.00 81.12 95 SER A N 1
ATOM 770 C CA . SER A 1 95 ? -4.498 -5.053 17.916 1.00 81.12 95 SER A CA 1
ATOM 771 C C . SER A 1 95 ? -4.088 -3.721 17.283 1.00 81.12 95 SER A C 1
ATOM 773 O O . SER A 1 95 ? -3.891 -3.655 16.072 1.00 81.12 95 SER A O 1
ATOM 775 N N . MET A 1 96 ? -3.914 -2.676 18.099 1.00 79.12 96 MET A N 1
ATOM 776 C CA . MET A 1 96 ? -3.411 -1.372 17.664 1.00 79.12 96 MET A CA 1
ATOM 777 C C . MET A 1 96 ? -1.883 -1.339 17.539 1.00 79.12 96 MET A C 1
ATOM 779 O O . MET A 1 96 ? -1.352 -0.535 16.778 1.00 79.12 96 MET A O 1
ATOM 783 N N . THR A 1 97 ? -1.159 -2.180 18.285 1.00 82.06 97 THR A N 1
ATOM 784 C CA . THR A 1 97 ? 0.317 -2.193 18.289 1.00 82.06 97 THR A CA 1
ATOM 785 C C . THR A 1 97 ? 0.918 -3.240 17.364 1.00 82.06 97 THR A C 1
ATOM 787 O O . THR A 1 97 ? 2.116 -3.202 17.084 1.00 82.06 97 THR A O 1
ATOM 790 N N . HIS A 1 98 ? 0.114 -4.196 16.906 1.00 86.19 98 HIS A N 1
ATOM 791 C CA . HIS A 1 98 ? 0.578 -5.281 16.060 1.00 86.19 98 HIS A CA 1
ATOM 792 C C . HIS A 1 98 ? -0.007 -5.205 14.655 1.00 86.19 98 HIS A C 1
ATOM 794 O O . HIS A 1 98 ? -1.113 -4.721 14.409 1.00 86.19 98 HIS A O 1
ATOM 800 N N . SER A 1 99 ? 0.769 -5.733 13.721 1.00 90.69 99 SER A N 1
ATOM 801 C CA . SER A 1 99 ? 0.388 -5.890 12.330 1.00 90.69 99 SER A CA 1
ATOM 802 C C . SER A 1 99 ? 0.714 -7.305 11.877 1.00 90.69 99 SER A C 1
ATOM 804 O O . SER A 1 99 ? 1.477 -8.031 12.519 1.00 90.69 99 SER A O 1
ATOM 806 N N . TYR A 1 100 ? 0.112 -7.689 10.768 1.00 91.44 100 TYR A N 1
ATOM 807 C CA . TYR A 1 100 ? 0.466 -8.872 10.007 1.00 91.44 100 TYR A CA 1
ATOM 808 C C . TYR A 1 100 ? 0.838 -8.441 8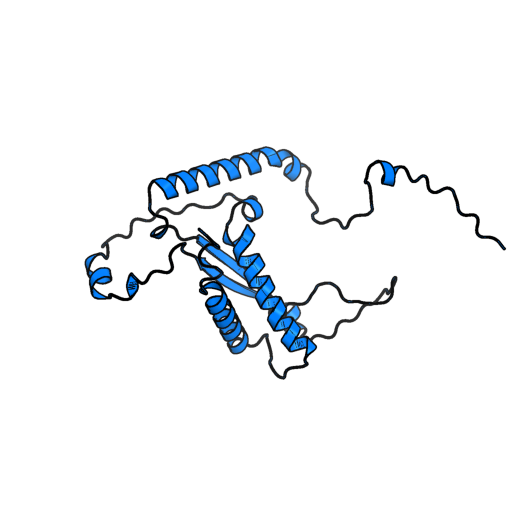.593 1.00 91.44 100 TYR A C 1
ATOM 810 O O . TYR A 1 100 ? 0.622 -7.298 8.183 1.00 91.44 100 TYR A O 1
ATOM 818 N N . THR A 1 101 ? 1.435 -9.353 7.841 1.00 90.56 101 THR A N 1
ATOM 819 C CA . THR A 1 101 ? 1.843 -9.086 6.467 1.00 90.56 101 THR A CA 1
ATOM 820 C C . THR A 1 101 ? 1.177 -10.067 5.524 1.00 90.56 101 THR A C 1
ATOM 822 O O . THR A 1 101 ? 0.943 -11.224 5.873 1.00 90.56 101 THR A O 1
ATOM 825 N N . VAL A 1 102 ? 0.852 -9.581 4.333 1.00 86.38 102 VAL A N 1
ATOM 826 C CA . VAL A 1 102 ? 0.281 -10.382 3.253 1.00 86.38 102 VAL A CA 1
ATOM 827 C C . VAL A 1 102 ? 1.141 -10.165 2.022 1.00 86.38 102 VAL A C 1
ATOM 829 O O . VAL A 1 102 ? 1.417 -9.021 1.663 1.00 86.38 102 VAL A O 1
ATOM 832 N N . MET A 1 103 ? 1.572 -11.255 1.393 1.00 86.12 103 MET A N 1
ATOM 833 C CA . MET A 1 103 ? 2.186 -11.217 0.071 1.00 86.12 103 MET A CA 1
ATOM 834 C C . MET A 1 103 ? 1.068 -11.262 -0.963 1.00 86.12 103 MET A C 1
ATOM 836 O O . MET A 1 103 ? 0.281 -12.210 -0.975 1.00 86.12 103 MET A O 1
ATOM 840 N N . MET A 1 104 ? 0.969 -10.227 -1.791 1.00 82.94 104 MET A N 1
ATOM 841 C CA . MET A 1 104 ? 0.080 -10.250 -2.948 1.00 82.94 104 MET A CA 1
ATOM 842 C C . MET A 1 104 ? 0.916 -10.450 -4.195 1.00 82.94 104 MET A C 1
ATOM 844 O O . MET A 1 104 ? 1.970 -9.838 -4.347 1.00 82.94 104 MET A O 1
ATOM 848 N N . CYS A 1 105 ? 0.407 -11.294 -5.078 1.00 81.75 105 CYS A N 1
ATOM 849 C CA . CYS A 1 105 ? 0.927 -11.473 -6.413 1.00 81.75 105 CYS A CA 1
ATOM 850 C C . CYS A 1 105 ? -0.207 -11.179 -7.384 1.00 81.75 105 CYS A C 1
ATOM 852 O O . CYS A 1 105 ? -1.329 -11.649 -7.170 1.00 81.75 105 CYS A O 1
ATOM 854 N N . VAL A 1 106 ? 0.066 -1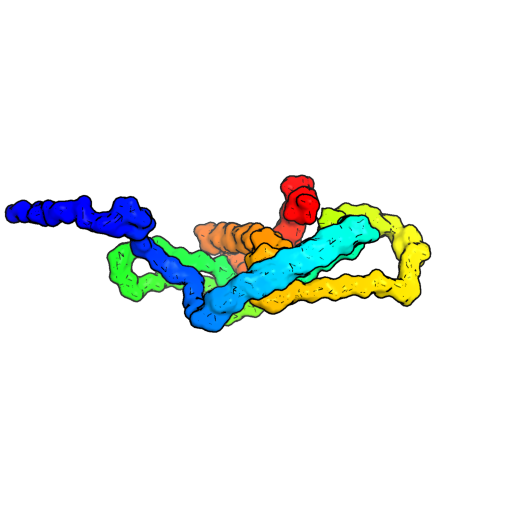0.374 -8.402 1.00 73.88 106 VAL A N 1
ATOM 855 C CA . VAL A 1 106 ? -0.901 -10.087 -9.451 1.00 73.88 106 VAL A CA 1
ATOM 856 C C . VAL A 1 106 ? -0.274 -10.358 -10.805 1.00 73.88 106 VAL A C 1
ATOM 858 O O . VAL A 1 106 ? 0.836 -9.908 -11.087 1.00 73.88 106 VAL A O 1
ATOM 861 N N . SER A 1 107 ? -1.017 -11.105 -11.612 1.00 73.00 107 SER A N 1
ATOM 862 C CA . SER A 1 107 ? -0.800 -11.261 -13.042 1.00 73.00 107 SER A CA 1
ATOM 863 C C . SER A 1 107 ? -1.851 -10.418 -13.778 1.00 73.00 107 SER A C 1
ATOM 865 O O . SER A 1 107 ? -2.982 -10.319 -13.285 1.00 73.00 107 SER A O 1
ATOM 867 N N . PRO A 1 108 ? -1.505 -9.787 -14.911 1.00 55.66 108 PRO A N 1
ATOM 868 C CA . PRO A 1 108 ? -2.453 -9.077 -15.759 1.00 55.66 108 PRO A CA 1
ATOM 869 C C . PRO A 1 108 ? -3.569 -9.958 -16.325 1.00 55.66 108 PRO A C 1
ATOM 871 O O . PRO A 1 108 ? -4.594 -9.410 -16.719 1.00 55.66 108 PRO A O 1
ATOM 874 N N . ASP A 1 109 ? -3.402 -11.285 -16.329 1.00 50.78 109 ASP A N 1
ATOM 875 C CA . ASP A 1 109 ? -4.369 -12.198 -16.928 1.00 50.78 109 ASP A CA 1
ATOM 876 C C . ASP A 1 109 ? -5.039 -13.110 -15.888 1.00 50.78 109 ASP A C 1
ATOM 878 O O . ASP A 1 109 ? -4.417 -13.895 -15.163 1.00 50.78 109 ASP A O 1
ATOM 882 N N . SER A 1 110 ? -6.365 -12.997 -15.806 1.00 45.75 110 SER A N 1
ATOM 883 C CA . SER A 1 110 ? -7.244 -13.936 -15.115 1.00 45.75 110 SER A CA 1
ATOM 884 C C . SER A 1 110 ? -7.441 -15.166 -16.000 1.00 45.75 110 SER A C 1
ATOM 886 O O . SER A 1 110 ? -8.328 -15.176 -16.850 1.00 45.75 110 SER A O 1
ATOM 888 N N . TRP A 1 111 ? -6.600 -16.188 -15.848 1.00 44.72 111 TRP A N 1
ATOM 889 C CA . TRP A 1 111 ? -6.492 -17.221 -16.881 1.00 44.72 111 TRP A CA 1
ATOM 890 C C . TRP A 1 111 ? -7.431 -18.439 -16.677 1.00 44.72 111 TRP A C 1
ATOM 892 O O . TRP A 1 111 ? -7.261 -19.175 -15.702 1.00 44.72 111 TRP A O 1
ATOM 902 N N . PRO A 1 112 ? -8.351 -18.749 -17.623 1.00 43.78 112 PRO A N 1
ATOM 903 C CA . PRO A 1 112 ? -8.965 -20.082 -17.791 1.00 43.78 112 PRO A CA 1
ATOM 904 C C . PRO A 1 112 ? -7.991 -21.169 -18.308 1.00 43.78 112 PRO A C 1
ATOM 906 O O . PRO A 1 112 ? -8.381 -22.321 -18.456 1.00 43.78 112 PRO A O 1
ATOM 909 N N . THR A 1 113 ? -6.721 -20.810 -18.521 1.00 41.00 113 THR A N 1
ATOM 910 C CA . THR A 1 113 ? -5.558 -21.639 -18.904 1.00 41.00 113 THR A CA 1
ATOM 911 C C . THR A 1 113 ? -5.435 -22.908 -18.067 1.00 41.00 113 THR A C 1
ATOM 913 O O . THR A 1 113 ? -5.200 -24.004 -18.555 1.00 41.00 113 THR A O 1
ATOM 916 N N . PHE A 1 114 ? -5.667 -22.736 -16.767 1.00 40.28 114 PHE A N 1
ATOM 917 C CA . PHE A 1 114 ? -5.591 -23.787 -15.755 1.00 40.28 114 PHE A CA 1
ATOM 918 C C . PHE A 1 114 ? -6.907 -24.545 -15.537 1.00 40.28 114 PHE A C 1
ATOM 920 O O . PHE A 1 114 ? -6.988 -25.349 -14.612 1.00 40.28 114 PHE A O 1
ATOM 927 N N . ALA A 1 115 ? -7.951 -24.283 -16.329 1.00 49.03 115 ALA A N 1
ATOM 928 C CA . ALA A 1 115 ? -9.154 -25.115 -16.312 1.00 49.03 115 ALA A CA 1
ATOM 929 C C . ALA A 1 115 ? -8.937 -26.445 -17.054 1.00 49.03 115 ALA A C 1
ATOM 931 O O . ALA A 1 115 ? -9.666 -27.402 -16.803 1.00 49.03 115 ALA A O 1
ATOM 932 N N . ASP A 1 116 ? -7.943 -26.496 -17.946 1.00 52.22 116 ASP A N 1
ATOM 933 C CA . ASP A 1 116 ? -7.549 -27.688 -18.688 1.00 52.22 116 ASP A CA 1
ATOM 934 C C . ASP A 1 116 ? -6.237 -28.241 -18.116 1.00 52.22 116 ASP A C 1
ATOM 936 O O . ASP A 1 116 ? -5.138 -27.771 -18.416 1.00 52.22 116 ASP A O 1
ATOM 940 N N . GLN A 1 117 ? -6.376 -29.205 -17.207 1.00 50.25 117 GLN A N 1
ATOM 941 C CA . GLN A 1 117 ? -5.253 -29.802 -16.489 1.00 50.25 117 GLN A CA 1
ATOM 942 C C . GLN A 1 117 ? -4.277 -30.528 -17.437 1.00 50.25 117 GLN A C 1
ATOM 944 O O . GLN A 1 117 ? -3.083 -30.559 -17.149 1.00 50.25 117 GLN A O 1
ATOM 949 N N . GLU A 1 118 ? -4.756 -31.066 -18.568 1.00 58.31 118 GLU A N 1
ATOM 950 C CA . GLU A 1 118 ? -3.931 -31.830 -19.519 1.00 58.31 118 GLU A CA 1
ATOM 951 C C . GLU A 1 118 ? -2.988 -30.915 -20.316 1.00 58.31 118 GLU A C 1
ATOM 953 O O . GLU A 1 118 ? -1.797 -31.207 -20.431 1.00 58.31 118 GLU A O 1
ATOM 958 N N . ALA A 1 119 ? -3.470 -29.755 -20.777 1.00 57.72 119 ALA A N 1
ATOM 959 C CA . ALA A 1 119 ? -2.649 -28.783 -21.508 1.00 57.72 119 ALA A CA 1
ATOM 960 C C . ALA A 1 119 ? -1.526 -28.175 -20.643 1.00 57.72 119 ALA A C 1
ATOM 962 O O . ALA A 1 119 ? -0.452 -27.834 -21.139 1.00 57.72 119 ALA A O 1
ATOM 963 N N . VAL A 1 120 ? -1.755 -28.047 -19.332 1.00 54.50 120 VAL A N 1
ATOM 964 C CA . VAL A 1 120 ? -0.758 -27.525 -18.382 1.00 54.50 120 VAL A CA 1
ATOM 965 C C . VAL A 1 120 ? 0.339 -28.553 -18.096 1.00 54.50 120 VAL A C 1
ATOM 967 O O . VAL A 1 120 ? 1.498 -28.179 -17.910 1.00 54.50 120 VAL A O 1
ATOM 970 N N . GLU A 1 121 ? -0.009 -29.839 -18.054 1.00 57.09 121 GLU A N 1
ATOM 971 C CA . GLU A 1 121 ? 0.946 -30.926 -17.819 1.00 57.09 121 GLU A CA 1
ATOM 972 C C . GLU A 1 121 ? 1.816 -31.213 -19.052 1.00 57.09 121 GLU A C 1
ATOM 974 O O . GLU A 1 121 ? 3.001 -31.502 -18.886 1.00 57.09 121 GLU A O 1
ATOM 979 N N . GLU A 1 122 ? 1.281 -31.046 -20.268 1.00 60.94 122 GLU A N 1
ATOM 980 C CA . GLU A 1 122 ? 2.025 -31.209 -21.530 1.00 60.94 122 GLU A CA 1
ATOM 981 C C . GLU A 1 122 ? 3.030 -30.069 -21.786 1.00 60.94 122 GLU A C 1
ATOM 983 O O . GLU A 1 122 ? 4.118 -30.296 -22.315 1.00 60.94 122 GLU A O 1
ATOM 988 N N . VAL A 1 123 ? 2.696 -28.841 -21.378 1.00 57.28 123 VAL A N 1
ATOM 989 C CA . VAL A 1 123 ? 3.516 -27.638 -21.628 1.00 57.28 123 VAL A CA 1
ATOM 990 C C . VAL A 1 123 ? 4.506 -27.361 -20.495 1.00 57.28 123 VAL A C 1
ATOM 992 O O . VAL A 1 123 ? 5.310 -26.437 -20.598 1.00 57.28 123 VAL A O 1
ATOM 995 N N . LYS A 1 124 ? 4.484 -28.146 -19.411 1.00 51.25 124 LYS A N 1
ATOM 996 C CA . LYS A 1 124 ? 5.334 -27.928 -18.238 1.00 51.25 124 LYS A CA 1
ATOM 997 C C . LYS A 1 124 ? 6.817 -28.015 -18.635 1.00 51.25 124 LYS A C 1
ATOM 999 O O . LYS A 1 124 ? 7.312 -29.119 -18.858 1.00 51.25 124 LYS A O 1
ATOM 1004 N N . PRO A 1 125 ? 7.557 -26.893 -18.695 1.00 56.09 125 PRO A N 1
ATOM 1005 C CA . PRO A 1 125 ? 8.975 -26.953 -19.007 1.00 56.09 125 PRO A CA 1
ATOM 1006 C C . PRO A 1 125 ? 9.685 -27.656 -17.844 1.00 56.09 125 PRO A C 1
ATOM 1008 O O . PRO A 1 125 ? 9.406 -27.346 -16.682 1.00 56.09 125 PRO A O 1
ATOM 1011 N N . GLU A 1 126 ? 10.602 -28.586 -18.129 1.00 58.75 126 GLU A N 1
ATOM 1012 C CA . GLU A 1 126 ? 11.457 -29.196 -17.092 1.00 58.75 126 GLU A CA 1
ATOM 1013 C C . GLU A 1 126 ? 12.300 -28.134 -16.357 1.00 58.75 126 GLU A C 1
ATOM 1015 O O . GLU A 1 126 ? 12.649 -28.319 -15.191 1.00 58.75 126 GLU A O 1
ATOM 1020 N N . GLU A 1 127 ? 12.528 -26.977 -16.990 1.00 63.19 127 GLU A N 1
ATOM 1021 C CA . GLU A 1 127 ? 13.181 -25.800 -16.420 1.00 63.19 127 GLU A CA 1
ATOM 1022 C C . GLU A 1 127 ? 12.345 -24.545 -16.727 1.00 63.19 127 GLU A C 1
ATOM 1024 O O . GLU A 1 127 ? 12.253 -24.094 -17.867 1.00 63.19 127 GLU A O 1
ATOM 1029 N N . LEU A 1 128 ? 11.679 -23.981 -15.714 1.00 66.00 128 LEU A N 1
ATOM 1030 C CA . LEU A 1 128 ? 10.961 -22.712 -15.851 1.00 66.00 128 LEU A CA 1
ATOM 1031 C C . LEU A 1 128 ? 11.989 -21.579 -16.023 1.00 66.00 128 LEU A C 1
ATOM 1033 O O . LEU A 1 128 ? 12.590 -21.141 -15.041 1.00 66.00 128 LEU A O 1
ATOM 1037 N N . GLU A 1 129 ? 12.194 -21.095 -17.247 1.00 70.62 129 GLU A N 1
ATOM 1038 C CA . GLU A 1 129 ? 13.000 -19.894 -17.483 1.00 70.62 129 GLU A CA 1
ATOM 1039 C C . GLU A 1 129 ? 12.229 -18.657 -17.007 1.00 70.62 129 GLU A C 1
ATOM 1041 O O . GLU A 1 129 ? 11.194 -18.291 -17.563 1.00 70.62 129 GLU A O 1
ATOM 1046 N N . TYR A 1 130 ? 12.729 -18.002 -15.959 1.00 72.94 130 TYR A N 1
ATOM 1047 C CA . TYR A 1 130 ? 12.168 -16.754 -15.456 1.00 72.94 130 TYR A CA 1
ATOM 1048 C C . TYR A 1 130 ? 13.242 -15.675 -15.353 1.00 72.94 130 TYR A C 1
ATOM 1050 O O . TYR A 1 130 ? 14.404 -15.933 -15.039 1.00 72.94 130 TYR A O 1
ATOM 1058 N N . GLU A 1 131 ? 12.825 -14.430 -15.550 1.00 79.12 131 GLU A N 1
ATOM 1059 C CA . GLU A 1 131 ? 13.644 -13.257 -15.276 1.00 79.12 131 GLU A CA 1
ATOM 1060 C C . GLU A 1 131 ? 13.069 -12.501 -14.079 1.00 79.12 131 GLU A C 1
ATOM 1062 O O . GLU A 1 131 ? 11.885 -12.167 -14.047 1.00 79.12 131 GLU A O 1
ATOM 1067 N N . ILE A 1 132 ? 13.914 -12.201 -13.090 1.00 79.56 132 ILE A N 1
ATOM 1068 C CA . ILE A 1 132 ? 13.529 -11.355 -11.958 1.00 79.56 132 ILE A CA 1
ATOM 1069 C C . ILE A 1 132 ? 13.965 -9.925 -12.242 1.00 79.56 132 ILE A C 1
ATOM 1071 O O . ILE A 1 132 ? 15.157 -9.629 -12.326 1.00 79.56 132 ILE A O 1
ATOM 1075 N N . ILE A 1 133 ? 12.991 -9.020 -12.291 1.00 81.12 133 ILE A N 1
ATOM 1076 C CA . ILE A 1 133 ? 13.244 -7.582 -12.301 1.00 81.12 133 ILE A CA 1
ATOM 1077 C C . ILE A 1 133 ? 13.070 -7.051 -10.879 1.00 81.12 133 ILE A C 1
ATOM 1079 O O . ILE A 1 133 ? 11.965 -7.010 -10.340 1.00 81.12 133 ILE A O 1
ATOM 1083 N N . THR A 1 134 ? 14.170 -6.606 -10.278 1.00 83.75 134 THR A N 1
ATOM 1084 C CA . THR A 1 134 ? 14.149 -5.962 -8.961 1.00 83.75 134 THR A CA 1
ATOM 1085 C C . THR A 1 134 ? 13.966 -4.459 -9.122 1.00 83.75 134 THR A C 1
ATOM 1087 O O . THR A 1 134 ? 14.761 -3.792 -9.785 1.00 83.75 134 THR A O 1
ATOM 1090 N N . ILE A 1 135 ? 12.938 -3.907 -8.478 1.00 84.12 135 ILE A N 1
ATOM 1091 C CA . ILE A 1 135 ? 12.708 -2.460 -8.456 1.00 84.12 135 ILE A CA 1
ATOM 1092 C C . ILE A 1 135 ? 13.825 -1.784 -7.644 1.00 84.12 135 ILE A C 1
ATOM 1094 O O . ILE A 1 135 ? 14.108 -2.223 -6.524 1.00 84.12 135 ILE A O 1
ATOM 1098 N N . PRO A 1 136 ? 14.454 -0.712 -8.162 1.00 87.44 136 PRO A N 1
ATOM 1099 C CA . PRO A 1 136 ? 15.527 -0.037 -7.450 1.00 87.44 136 PRO A CA 1
ATOM 1100 C C . PRO A 1 136 ? 15.079 0.492 -6.076 1.00 87.44 136 PRO A C 1
ATOM 1102 O O . PRO A 1 136 ? 13.909 0.835 -5.858 1.00 87.44 136 PRO A O 1
ATOM 1105 N N . PRO A 1 137 ? 16.003 0.611 -5.111 1.00 83.00 137 PRO A N 1
ATOM 1106 C CA . PRO A 1 137 ? 15.667 1.140 -3.800 1.00 83.00 137 PRO A CA 1
ATOM 1107 C C . PRO A 1 137 ? 15.198 2.599 -3.898 1.00 83.00 137 PRO A C 1
ATOM 1109 O O . PRO A 1 137 ? 15.663 3.377 -4.729 1.00 83.00 137 PRO A O 1
ATOM 1112 N N . LYS A 1 138 ? 14.311 3.005 -2.981 1.00 85.38 138 LYS A N 1
ATOM 1113 C CA . LYS A 1 138 ? 13.775 4.379 -2.847 1.00 85.38 138 LYS A CA 1
ATOM 1114 C C . LYS A 1 138 ? 12.875 4.864 -4.001 1.00 85.38 138 LYS A C 1
ATOM 1116 O O . LYS A 1 138 ? 12.424 6.011 -3.939 1.00 85.38 138 LYS A O 1
ATOM 1121 N N . VAL A 1 139 ? 12.571 4.026 -4.996 1.00 86.44 139 VAL A N 1
ATOM 1122 C CA . VAL A 1 139 ? 11.628 4.355 -6.087 1.00 86.44 139 VAL A CA 1
ATOM 1123 C C . VAL A 1 139 ? 10.354 3.507 -6.073 1.00 86.44 139 VAL A C 1
ATOM 1125 O O . VAL A 1 139 ? 9.447 3.773 -6.852 1.00 86.44 139 VAL A O 1
ATOM 1128 N N . THR A 1 140 ? 10.223 2.561 -5.137 1.00 84.56 140 THR A N 1
ATOM 1129 C CA . THR A 1 140 ? 9.066 1.657 -5.011 1.00 84.56 140 THR A CA 1
ATOM 1130 C C . THR A 1 140 ? 7.733 2.407 -5.024 1.00 84.56 140 THR A C 1
ATOM 1132 O O . THR A 1 140 ? 6.922 2.207 -5.919 1.00 84.56 140 THR A O 1
ATOM 1135 N N . GLY A 1 141 ? 7.558 3.406 -4.153 1.00 84.19 141 GLY A N 1
ATOM 1136 C CA . GLY A 1 141 ? 6.326 4.207 -4.110 1.00 84.19 141 GLY A CA 1
ATOM 1137 C C . GLY A 1 141 ? 6.062 5.100 -5.336 1.00 84.19 141 GLY A C 1
ATOM 1138 O O . GLY A 1 141 ? 5.069 5.823 -5.335 1.00 84.19 141 GLY A O 1
ATOM 1139 N N . GLN A 1 142 ? 6.949 5.104 -6.337 1.00 86.12 142 GLN A N 1
ATOM 1140 C CA . GLN A 1 142 ? 6.787 5.833 -7.601 1.00 86.12 142 GLN A CA 1
ATOM 1141 C C . GLN A 1 142 ? 6.414 4.906 -8.762 1.00 86.12 142 GLN A C 1
ATOM 1143 O O . GLN A 1 142 ? 5.626 5.314 -9.610 1.00 86.12 142 GLN A O 1
ATOM 1148 N N . ILE A 1 143 ? 6.978 3.691 -8.808 1.00 88.50 143 ILE A N 1
ATOM 1149 C CA . ILE A 1 143 ? 6.875 2.807 -9.984 1.00 88.50 143 ILE A CA 1
ATOM 1150 C C . ILE A 1 143 ? 6.376 1.390 -9.696 1.00 88.50 143 ILE A C 1
ATOM 1152 O O . ILE A 1 143 ? 6.020 0.688 -10.634 1.00 88.50 143 ILE A O 1
ATOM 1156 N N . GLN A 1 144 ? 6.336 0.953 -8.437 1.00 87.31 144 GLN A N 1
ATOM 1157 C CA . GLN A 1 144 ? 5.831 -0.370 -8.066 1.00 87.31 144 GLN A CA 1
ATOM 1158 C C . GLN A 1 144 ? 4.286 -0.356 -8.240 1.00 87.31 144 GLN A C 1
ATOM 1160 O O . GLN A 1 144 ? 3.609 0.396 -7.528 1.00 87.31 144 GLN A O 1
ATOM 1165 N N . PRO A 1 145 ? 3.701 -1.164 -9.153 1.00 84.75 145 PRO A N 1
ATOM 1166 C CA . PRO A 1 145 ? 2.259 -1.143 -9.451 1.00 84.75 145 PRO A CA 1
ATOM 1167 C C . PRO A 1 145 ? 1.322 -1.483 -8.273 1.00 84.75 145 PRO A C 1
ATOM 1169 O O . PRO A 1 145 ? 0.315 -0.800 -8.055 1.00 84.75 145 PRO A O 1
ATOM 1172 N N . LEU A 1 146 ? 1.636 -2.515 -7.488 1.00 87.50 146 LEU A N 1
ATOM 1173 C CA . LEU A 1 146 ? 0.972 -2.831 -6.222 1.00 87.50 146 LEU A CA 1
ATOM 1174 C C . LEU A 1 146 ? 0.991 -1.649 -5.241 1.00 87.50 146 LEU A C 1
ATOM 1176 O O . LEU A 1 146 ? -0.068 -1.305 -4.721 1.00 87.50 146 LEU A O 1
ATOM 1180 N N . ASP A 1 147 ? 2.121 -0.980 -5.006 1.00 86.75 147 ASP A N 1
ATOM 1181 C CA . ASP A 1 147 ? 2.183 0.159 -4.068 1.00 86.75 147 ASP A CA 1
ATOM 1182 C C . ASP A 1 147 ? 1.430 1.393 -4.582 1.00 86.75 147 ASP A C 1
ATOM 1184 O O . ASP A 1 147 ? 0.677 2.040 -3.840 1.00 86.75 147 ASP A O 1
ATOM 1188 N N . VAL A 1 148 ? 1.630 1.740 -5.855 1.00 86.44 148 VAL A N 1
ATOM 1189 C CA . VAL A 1 148 ? 1.084 2.967 -6.454 1.00 86.44 148 VAL A CA 1
ATOM 1190 C C . VAL A 1 148 ? -0.432 2.880 -6.635 1.00 86.44 148 VAL A C 1
ATOM 1192 O O . VAL A 1 148 ? -1.113 3.914 -6.543 1.00 86.44 148 VAL A O 1
ATOM 1195 N N . LEU A 1 149 ? -0.966 1.668 -6.827 1.00 85.50 149 LEU A N 1
ATOM 1196 C CA . LEU A 1 149 ? -2.368 1.429 -7.159 1.00 85.50 149 LEU A CA 1
ATOM 1197 C C . LEU A 1 149 ? -3.035 0.372 -6.264 1.00 85.50 149 LEU A C 1
ATOM 1199 O O . LEU A 1 149 ? -3.904 0.719 -5.453 1.00 85.50 149 LEU A O 1
ATOM 1203 N N . CYS A 1 150 ? -2.651 -0.902 -6.391 1.00 86.00 150 CYS A N 1
ATOM 1204 C CA . CYS A 1 150 ? -3.454 -2.019 -5.876 1.00 86.00 150 CYS A CA 1
ATOM 1205 C C . CYS A 1 150 ? -3.597 -1.995 -4.352 1.00 86.00 150 CYS A C 1
ATOM 1207 O O . CYS A 1 150 ? -4.715 -1.994 -3.837 1.00 86.00 150 CYS A O 1
ATOM 1209 N N . PHE A 1 151 ? -2.495 -1.895 -3.606 1.00 88.56 151 PHE A N 1
ATOM 1210 C CA . PHE A 1 151 ? -2.502 -1.846 -2.146 1.00 88.56 151 PHE A CA 1
ATOM 1211 C C . PHE A 1 151 ? -3.280 -0.652 -1.607 1.00 88.56 151 PHE A C 1
ATOM 1213 O O . PHE A 1 151 ? -3.929 -0.770 -0.567 1.00 88.56 151 PHE A O 1
ATOM 1220 N N . ARG A 1 152 ? -3.275 0.491 -2.301 1.00 87.94 152 ARG A N 1
ATOM 1221 C CA . ARG A 1 152 ? -4.054 1.664 -1.875 1.00 87.94 152 ARG A CA 1
ATOM 1222 C C . ARG A 1 152 ? -5.548 1.384 -1.947 1.00 87.94 152 ARG A C 1
ATOM 1224 O O . ARG A 1 152 ? -6.265 1.670 -0.986 1.00 87.94 152 ARG A O 1
ATOM 1231 N N . MET A 1 153 ? -6.011 0.802 -3.051 1.00 88.94 153 MET A N 1
ATOM 1232 C CA . MET A 1 153 ? -7.417 0.431 -3.216 1.00 88.94 153 MET A CA 1
ATOM 1233 C C . MET A 1 153 ? -7.806 -0.701 -2.263 1.00 88.94 153 MET A C 1
ATOM 1235 O O . MET A 1 153 ? -8.833 -0.613 -1.589 1.00 88.94 153 MET A O 1
ATOM 1239 N N . TYR A 1 154 ? -6.948 -1.713 -2.143 1.00 90.12 154 TYR A N 1
ATOM 1240 C CA . TYR A 1 154 ? -7.147 -2.873 -1.282 1.00 90.12 154 TYR A CA 1
ATOM 1241 C C . TYR A 1 154 ? -7.272 -2.466 0.193 1.00 90.12 154 TYR A C 1
ATOM 1243 O O . TYR A 1 154 ? -8.267 -2.775 0.850 1.00 90.12 154 TYR A O 1
ATOM 1251 N N . LYS A 1 155 ? -6.307 -1.691 0.713 1.00 89.62 155 LYS A N 1
ATOM 1252 C CA . LYS A 1 155 ? -6.345 -1.165 2.090 1.00 89.62 155 LYS A CA 1
ATOM 1253 C C . LYS A 1 155 ? -7.505 -0.195 2.295 1.00 89.62 155 LYS A C 1
ATOM 1255 O O . LYS A 1 155 ? -8.077 -0.155 3.382 1.00 89.62 155 LYS A O 1
ATOM 1260 N N . GLY A 1 156 ? -7.878 0.567 1.267 1.00 90.56 156 GLY A N 1
ATOM 1261 C CA . GLY A 1 156 ? -9.063 1.424 1.291 1.00 90.56 156 GLY A CA 1
ATOM 1262 C C . GLY A 1 156 ? -10.352 0.628 1.504 1.00 90.56 156 GLY A C 1
ATOM 1263 O O . GLY A 1 156 ? -11.152 0.982 2.372 1.00 90.56 156 GLY A O 1
ATOM 1264 N N . TYR A 1 157 ? -10.526 -0.473 0.768 1.00 90.44 157 TYR A N 1
ATOM 1265 C CA . TYR A 1 157 ? -11.671 -1.368 0.933 1.00 90.44 157 TYR A CA 1
ATOM 1266 C C . TYR A 1 157 ? -11.664 -2.037 2.309 1.00 90.44 157 TYR A C 1
ATOM 1268 O O . TYR A 1 157 ? -12.665 -1.967 3.026 1.00 90.44 157 TYR A O 1
ATOM 1276 N N . PHE A 1 158 ? -10.526 -2.617 2.706 1.00 91.25 158 PHE A N 1
ATOM 1277 C CA . PHE A 1 158 ? -10.349 -3.240 4.019 1.00 91.25 158 PHE A CA 1
ATOM 1278 C C . PHE A 1 158 ? -10.758 -2.276 5.137 1.00 91.25 158 PHE A C 1
ATOM 1280 O O . PHE A 1 158 ? -11.599 -2.594 5.976 1.00 91.25 158 PHE A O 1
ATOM 1287 N N . ARG A 1 159 ? -10.241 -1.041 5.096 1.00 89.62 159 ARG A N 1
ATOM 1288 C CA . ARG A 1 159 ? -10.579 0.010 6.059 1.00 89.62 159 ARG A CA 1
ATOM 1289 C C . ARG A 1 159 ? -12.066 0.355 6.043 1.00 89.62 159 ARG A C 1
ATOM 1291 O O . ARG A 1 159 ? -12.630 0.595 7.105 1.00 89.62 159 ARG A O 1
ATOM 1298 N N . LYS A 1 160 ? -12.709 0.394 4.872 1.00 89.88 160 LYS A N 1
ATOM 1299 C CA . LYS A 1 160 ? -14.140 0.710 4.753 1.00 89.88 160 LYS A CA 1
ATOM 1300 C C . LYS A 1 160 ? -15.010 -0.338 5.449 1.00 89.88 160 LYS A C 1
ATOM 1302 O O . LYS A 1 160 ? -15.888 0.044 6.219 1.00 89.88 160 LYS A O 1
ATOM 1307 N N . VAL A 1 161 ? -14.750 -1.625 5.214 1.00 89.62 161 VAL A N 1
ATOM 1308 C CA . VAL A 1 161 ? -15.498 -2.718 5.857 1.00 89.62 161 VAL A CA 1
ATOM 1309 C C . VAL A 1 161 ? -15.227 -2.751 7.355 1.00 89.62 161 VAL A C 1
ATOM 1311 O O . VAL A 1 161 ? -16.173 -2.750 8.140 1.00 89.62 161 VAL A O 1
ATOM 1314 N N . SER A 1 162 ? -13.957 -2.690 7.764 1.00 88.12 162 SER A N 1
ATOM 1315 C CA . SER A 1 162 ? -13.590 -2.679 9.182 1.00 88.12 162 SER A CA 1
ATOM 1316 C C . SER A 1 162 ? -14.241 -1.506 9.915 1.00 88.12 162 SER A C 1
ATOM 1318 O O . SER A 1 162 ? -14.903 -1.714 10.928 1.00 88.12 162 SER A O 1
ATOM 1320 N N . ASN A 1 163 ? -14.163 -0.287 9.369 1.00 86.44 163 ASN A N 1
ATOM 1321 C CA . ASN A 1 163 ? -14.829 0.882 9.950 1.00 86.44 163 ASN A CA 1
ATOM 1322 C C . ASN A 1 163 ? -16.342 0.685 10.075 1.00 86.44 163 ASN A C 1
ATOM 1324 O O . ASN A 1 163 ? -16.912 1.071 11.090 1.00 86.44 163 ASN A O 1
ATOM 1328 N N . TRP A 1 164 ? -16.994 0.085 9.077 1.00 88.31 164 TRP A N 1
ATOM 1329 C CA . TRP A 1 164 ? -18.429 -0.186 9.142 1.00 88.31 164 TRP A CA 1
ATOM 1330 C C . TRP A 1 164 ? -18.778 -1.173 10.267 1.00 88.31 164 TRP A C 1
ATOM 1332 O O . TRP A 1 164 ? -19.710 -0.909 11.025 1.00 88.31 164 TRP A O 1
ATOM 1342 N N . ILE A 1 165 ? -18.001 -2.248 10.440 1.00 86.94 165 ILE A N 1
ATOM 1343 C CA . ILE A 1 165 ? -18.168 -3.220 11.539 1.00 86.94 165 ILE A CA 1
ATOM 1344 C C . ILE A 1 165 ? -18.066 -2.520 12.900 1.00 86.94 165 ILE A C 1
ATOM 1346 O O . ILE A 1 165 ? -18.881 -2.774 13.788 1.00 86.94 165 ILE A O 1
ATOM 1350 N N . PHE A 1 166 ? -17.096 -1.613 13.053 1.00 81.88 166 PHE A N 1
ATOM 1351 C CA . PHE A 1 166 ? -16.914 -0.849 14.287 1.00 81.88 166 PHE A CA 1
ATOM 1352 C C . PHE A 1 166 ? -18.030 0.168 14.539 1.00 81.88 166 PHE A C 1
ATOM 1354 O O . PHE A 1 166 ? -18.500 0.274 15.666 1.00 81.88 166 PHE A O 1
ATOM 1361 N N . LEU A 1 167 ? -18.437 0.928 13.518 1.00 83.50 167 LEU A N 1
ATOM 1362 C CA . LEU A 1 167 ? -19.452 1.978 13.659 1.00 83.50 167 LEU A CA 1
ATOM 1363 C C . LEU A 1 167 ? -20.840 1.417 13.983 1.00 83.50 167 LEU A C 1
ATOM 1365 O O . LEU A 1 167 ? -21.624 2.095 14.635 1.00 83.50 167 LEU A O 1
ATOM 1369 N N . ASN A 1 168 ? -21.132 0.193 13.542 1.00 87.44 168 ASN A N 1
ATOM 1370 C CA . ASN A 1 168 ? -22.415 -0.476 13.779 1.00 87.44 168 ASN A CA 1
ATOM 1371 C C . ASN A 1 168 ? -22.351 -1.492 14.929 1.00 87.44 168 ASN A C 1
ATOM 1373 O O . ASN A 1 168 ? -23.189 -2.388 14.987 1.00 87.44 168 ASN A O 1
ATOM 1377 N N . ASP A 1 169 ? -21.321 -1.397 15.772 1.00 83.94 169 ASP A N 1
ATOM 1378 C CA . ASP A 1 169 ? -21.051 -2.260 16.924 1.00 83.94 169 ASP A CA 1
ATOM 1379 C C . ASP A 1 169 ? -21.327 -3.757 16.697 1.00 83.94 169 ASP A C 1
ATOM 1381 O O . ASP A 1 169 ? -21.955 -4.456 17.488 1.00 83.94 169 ASP A O 1
ATOM 1385 N N . GLN A 1 170 ? -20.858 -4.275 15.564 1.00 86.56 170 GLN A N 1
ATOM 1386 C CA . GLN A 1 170 ? -21.075 -5.676 15.226 1.00 86.56 170 GLN A CA 1
ATOM 1387 C C . GLN A 1 170 ? -20.211 -6.569 16.121 1.00 86.56 170 GLN A C 1
ATOM 1389 O O . GLN A 1 170 ? -19.029 -6.270 16.325 1.00 86.56 170 GLN A O 1
ATOM 1394 N N . LEU A 1 171 ? -20.749 -7.706 16.575 1.00 84.00 171 LEU A N 1
ATOM 1395 C CA . LEU A 1 171 ? -20.076 -8.697 17.439 1.00 84.00 171 LEU A CA 1
ATOM 1396 C C . LEU A 1 171 ? -18.961 -9.499 16.726 1.00 84.00 171 LEU A C 1
ATOM 1398 O O . LEU A 1 171 ? -18.671 -10.642 17.069 1.00 84.00 171 LEU A O 1
ATOM 1402 N N . VAL A 1 172 ? -18.330 -8.914 15.709 1.00 85.12 172 VAL A N 1
ATOM 1403 C CA . VAL A 1 172 ? -17.253 -9.516 14.921 1.00 85.12 172 VAL A CA 1
ATOM 1404 C C . VAL A 1 172 ? -15.912 -8.933 15.360 1.00 85.12 172 VAL A C 1
ATOM 1406 O O . VAL A 1 172 ? -15.702 -7.720 15.314 1.00 85.12 172 VAL A O 1
ATOM 1409 N N . GLN A 1 173 ? -14.976 -9.797 15.749 1.00 85.06 173 GLN A N 1
ATOM 1410 C CA . GLN A 1 173 ? -13.615 -9.397 16.108 1.00 85.06 173 GLN A CA 1
ATOM 1411 C C . GLN A 1 173 ? -12.724 -9.372 14.862 1.00 85.06 173 GLN A C 1
ATOM 1413 O O . GLN A 1 173 ? -12.216 -10.402 14.429 1.00 85.06 173 GLN A O 1
ATOM 1418 N N . VAL A 1 174 ? -12.532 -8.188 14.273 1.00 86.12 174 VAL A N 1
ATOM 1419 C CA . VAL A 1 174 ? -11.795 -8.016 13.001 1.00 86.12 174 VAL A CA 1
ATOM 1420 C C . VAL A 1 174 ? -10.334 -8.466 13.048 1.00 86.12 174 VAL A C 1
ATOM 1422 O O . VAL A 1 174 ? -9.766 -8.759 12.005 1.00 86.12 174 VAL A O 1
ATOM 1425 N N . HIS A 1 175 ? -9.739 -8.546 14.239 1.00 86.44 175 HIS A N 1
ATOM 1426 C CA . HIS A 1 175 ? -8.355 -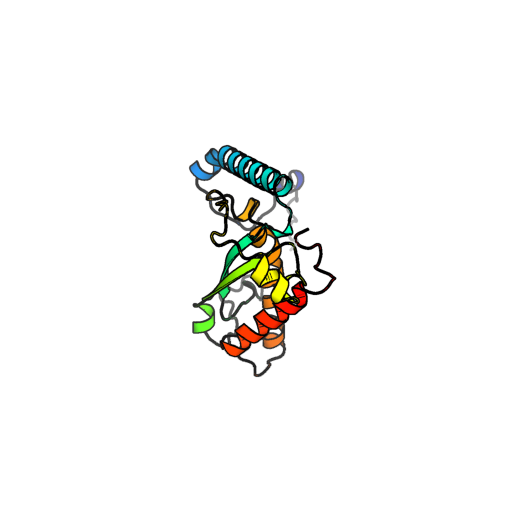8.975 14.437 1.00 86.44 175 HIS A CA 1
ATOM 1427 C C . HIS A 1 175 ? -8.195 -10.502 14.524 1.00 86.44 175 HIS A C 1
ATOM 1429 O O . HIS A 1 175 ? -7.071 -11.000 14.531 1.00 86.44 175 HIS A O 1
ATOM 1435 N N . HIS A 1 176 ? -9.290 -11.270 14.593 1.00 88.88 176 HIS A N 1
ATOM 1436 C CA . HIS A 1 176 ? -9.209 -12.729 14.563 1.00 88.88 176 HIS A CA 1
ATOM 1437 C C . HIS A 1 176 ? -8.823 -13.215 13.165 1.00 88.88 176 HIS A C 1
ATOM 1439 O O . HIS A 1 176 ? -9.390 -12.779 12.161 1.00 88.88 176 HIS A O 1
ATOM 1445 N N . ARG A 1 177 ? -7.908 -14.189 13.108 1.00 89.88 177 ARG A N 1
ATOM 1446 C CA . ARG A 1 177 ? -7.365 -14.742 11.858 1.00 89.88 177 ARG A CA 1
ATOM 1447 C C . ARG A 1 177 ? -8.448 -15.167 10.864 1.00 89.88 177 ARG A C 1
ATOM 1449 O O . ARG A 1 177 ? -8.359 -14.814 9.696 1.00 89.88 177 ARG A O 1
ATOM 1456 N N . ASP A 1 178 ? -9.489 -15.860 11.314 1.00 92.81 178 ASP A N 1
ATOM 1457 C CA . ASP A 1 178 ? -10.553 -16.340 10.420 1.00 92.81 178 ASP A CA 1
ATOM 1458 C C . ASP A 1 178 ? -11.354 -15.195 9.790 1.00 92.81 178 ASP A C 1
ATOM 1460 O O . ASP A 1 178 ? -11.780 -15.286 8.640 1.00 92.81 178 ASP A O 1
ATOM 1464 N N . VAL A 1 179 ? -11.546 -14.097 10.527 1.00 90.62 179 VAL A N 1
ATOM 1465 C CA . VAL A 1 179 ? -12.220 -12.896 10.018 1.00 90.62 179 VAL A CA 1
ATOM 1466 C C . VAL A 1 179 ? -11.321 -12.172 9.022 1.00 90.62 179 VAL A C 1
ATOM 1468 O O . VAL A 1 179 ? -11.796 -11.772 7.962 1.00 90.62 179 VAL A O 1
ATOM 1471 N N . ILE A 1 180 ? -10.026 -12.063 9.325 1.00 91.38 180 ILE A N 1
ATOM 1472 C CA . ILE A 1 180 ? -9.016 -11.490 8.426 1.00 91.38 180 ILE A CA 1
ATOM 1473 C C . ILE A 1 180 ? -8.992 -12.251 7.100 1.00 91.38 180 ILE A C 1
ATOM 1475 O O . ILE A 1 180 ? -9.095 -11.635 6.042 1.00 91.38 180 ILE A O 1
ATOM 1479 N N . LEU A 1 181 ? -8.930 -13.585 7.147 1.00 92.25 181 LEU A N 1
ATOM 1480 C CA . LEU A 1 181 ? -8.942 -14.426 5.950 1.00 92.25 181 LEU A CA 1
ATOM 1481 C C . LEU A 1 181 ? -10.221 -14.219 5.132 1.00 92.25 181 LEU A C 1
ATOM 1483 O O . LEU A 1 181 ? -10.134 -13.967 3.934 1.00 92.25 181 LEU A O 1
ATOM 1487 N N . LYS A 1 182 ? -11.397 -14.225 5.775 1.00 92.88 182 LYS A N 1
ATOM 1488 C CA . LYS A 1 182 ? -12.677 -13.946 5.098 1.00 92.88 182 LYS A CA 1
ATOM 1489 C C . LYS A 1 182 ? -12.708 -12.557 4.460 1.00 92.88 182 LYS A C 1
ATOM 1491 O O . LYS A 1 182 ? -13.228 -12.408 3.356 1.00 92.88 182 LYS A O 1
ATOM 1496 N N . LEU A 1 183 ? -12.149 -11.548 5.126 1.00 91.75 183 LEU A N 1
ATOM 1497 C CA . LEU A 1 183 ? -12.087 -10.187 4.602 1.00 91.75 183 LEU A CA 1
ATOM 1498 C C . LEU A 1 183 ? -11.160 -10.104 3.384 1.00 91.75 183 LEU A C 1
ATOM 1500 O O . LEU A 1 183 ? -11.539 -9.505 2.380 1.00 91.75 183 LEU A O 1
ATOM 1504 N N . HIS A 1 184 ? -9.998 -10.760 3.426 1.00 91.88 184 HIS A N 1
ATOM 1505 C CA . HIS A 1 184 ? -9.119 -10.874 2.262 1.00 91.88 184 HIS A CA 1
ATOM 1506 C C . HIS A 1 184 ? -9.788 -11.610 1.099 1.00 91.88 184 HIS A C 1
ATOM 1508 O O . HIS A 1 184 ? -9.697 -11.136 -0.032 1.00 91.88 184 HIS A O 1
ATOM 1514 N N . SER A 1 185 ? -10.505 -12.708 1.360 1.00 91.56 185 SER A N 1
ATOM 1515 C CA . SER A 1 185 ? -11.267 -13.433 0.334 1.00 91.56 185 SER A CA 1
ATOM 1516 C C . SER A 1 185 ? -12.347 -12.561 -0.308 1.00 91.56 185 SER A C 1
ATOM 1518 O O . SER A 1 185 ? -12.487 -12.557 -1.527 1.00 91.56 185 SER A O 1
ATOM 1520 N N . LEU A 1 186 ? -13.077 -11.780 0.491 1.00 91.50 186 LEU A N 1
ATOM 1521 C CA . LEU A 1 186 ? -14.123 -10.886 -0.003 1.00 91.50 186 LEU A CA 1
ATOM 1522 C C . LEU A 1 186 ? -13.549 -9.741 -0.850 1.00 91.50 186 LEU A C 1
ATOM 1524 O O . LEU A 1 186 ? -14.097 -9.411 -1.901 1.00 91.50 186 LEU A O 1
ATOM 1528 N N . ILE A 1 187 ? -12.420 -9.160 -0.432 1.00 89.88 187 ILE A N 1
ATOM 1529 C CA . ILE A 1 187 ? -11.723 -8.147 -1.232 1.00 89.88 187 ILE A CA 1
ATOM 1530 C C . ILE A 1 187 ? -11.211 -8.775 -2.528 1.00 89.88 187 ILE A C 1
ATOM 1532 O O . ILE A 1 187 ? -11.439 -8.224 -3.597 1.00 89.88 187 ILE A O 1
ATOM 1536 N N . TYR A 1 188 ? -10.574 -9.942 -2.459 1.00 87.75 188 TYR A N 1
ATOM 1537 C CA . TYR A 1 188 ? -10.077 -10.651 -3.636 1.00 87.75 188 TYR A CA 1
ATOM 1538 C C . TYR A 1 188 ? -11.191 -10.886 -4.669 1.00 87.75 188 TYR A C 1
ATOM 1540 O O . TYR A 1 188 ? -11.054 -10.479 -5.820 1.00 87.75 188 TYR A O 1
ATOM 1548 N N . GLN A 1 189 ? -12.346 -11.406 -4.241 1.00 87.00 189 GLN A N 1
ATOM 1549 C CA . GLN A 1 189 ? -13.520 -11.572 -5.108 1.00 87.00 189 GLN A CA 1
ATOM 1550 C C . GLN A 1 189 ? -13.991 -10.251 -5.730 1.00 87.00 189 GLN A C 1
ATOM 1552 O O . GLN A 1 189 ? -14.357 -10.210 -6.905 1.00 87.00 189 GLN A O 1
ATOM 1557 N N . GLN A 1 190 ? -13.956 -9.152 -4.972 1.00 87.50 190 GLN A N 1
ATOM 1558 C CA . GLN A 1 190 ? -14.325 -7.842 -5.499 1.00 87.50 190 GLN A CA 1
ATOM 1559 C C . GLN A 1 190 ? -13.375 -7.382 -6.612 1.00 87.50 190 GLN A C 1
ATOM 1561 O O . GLN A 1 190 ? -13.848 -6.809 -7.594 1.00 87.50 190 GLN A O 1
ATOM 1566 N N . PHE A 1 191 ? -12.073 -7.632 -6.471 1.00 82.94 191 PHE A N 1
ATOM 1567 C CA . PHE A 1 191 ? -11.051 -7.242 -7.447 1.00 82.94 191 PHE A CA 1
ATOM 1568 C C . PHE A 1 191 ? -10.984 -8.171 -8.670 1.00 82.94 191 PHE A C 1
ATOM 1570 O O . PHE A 1 191 ? -10.492 -7.738 -9.701 1.00 82.94 191 PHE A O 1
ATOM 1577 N N . ILE A 1 192 ? -11.545 -9.384 -8.604 1.00 81.81 192 ILE A N 1
ATOM 1578 C CA . ILE A 1 192 ? -11.743 -10.260 -9.781 1.00 81.81 192 ILE A CA 1
ATOM 1579 C C . ILE A 1 192 ? -12.965 -9.841 -10.616 1.00 81.81 192 ILE A C 1
ATOM 1581 O O . ILE A 1 192 ? -13.142 -10.271 -11.752 1.00 81.81 192 ILE A O 1
ATOM 1585 N N . SER A 1 193 ? -13.862 -9.010 -10.074 1.00 84.44 193 SER A N 1
ATOM 1586 C CA . SER A 1 193 ? -15.049 -8.598 -10.830 1.00 84.44 193 SER A CA 1
ATOM 1587 C C . SER A 1 193 ? -14.674 -7.823 -12.102 1.00 84.44 193 SER A C 1
ATOM 1589 O O . SER A 1 193 ? -13.741 -7.023 -12.085 1.00 84.44 193 SER A O 1
ATOM 1591 N N . ARG A 1 194 ? -15.479 -7.964 -13.171 1.00 81.94 194 ARG A N 1
ATOM 1592 C CA . ARG A 1 194 ? -15.292 -7.289 -14.481 1.00 81.94 194 ARG A CA 1
ATOM 1593 C C . ARG A 1 194 ? -15.013 -5.784 -14.395 1.00 81.94 194 ARG A C 1
ATOM 1595 O O . ARG A 1 194 ? -14.388 -5.202 -15.267 1.00 81.94 194 ARG A O 1
ATOM 1602 N N . ARG A 1 195 ? -15.465 -5.120 -13.326 1.00 84.38 195 ARG A N 1
ATOM 1603 C CA . ARG A 1 195 ? -15.189 -3.696 -13.085 1.00 84.38 195 ARG A CA 1
ATOM 1604 C C . ARG A 1 195 ? -13.690 -3.383 -12.953 1.00 84.38 195 ARG A C 1
ATOM 1606 O O . ARG A 1 195 ? -13.301 -2.249 -13.215 1.00 84.38 195 ARG A O 1
ATOM 1613 N N . PHE A 1 196 ? -12.888 -4.341 -12.498 1.00 79.69 196 PHE A N 1
ATOM 1614 C CA . PHE A 1 196 ? -11.453 -4.192 -12.250 1.00 79.69 196 PHE A CA 1
ATOM 1615 C C . PHE A 1 196 ? -10.592 -4.981 -13.241 1.00 79.69 196 PHE A C 1
ATOM 1617 O O . PHE A 1 196 ? -9.389 -5.068 -13.037 1.00 79.69 196 PHE A O 1
ATOM 1624 N N . GLU A 1 197 ? -11.183 -5.503 -14.318 1.00 73.31 197 GLU A N 1
ATOM 1625 C CA . GLU A 1 197 ? -10.474 -6.233 -15.380 1.00 73.31 197 GLU A CA 1
ATOM 1626 C C . GLU A 1 197 ? -9.311 -5.400 -15.945 1.00 73.31 197 GLU A C 1
ATOM 1628 O O . GLU A 1 197 ? -8.183 -5.864 -16.021 1.00 73.31 197 GLU A O 1
ATOM 1633 N N . ASN A 1 198 ? -9.543 -4.103 -16.164 1.00 72.19 198 ASN A N 1
ATOM 1634 C CA . ASN A 1 198 ? -8.524 -3.170 -16.655 1.00 72.19 198 ASN A CA 1
ATOM 1635 C C . ASN A 1 198 ? -7.763 -2.444 -15.532 1.00 72.19 198 ASN A C 1
ATOM 1637 O O . ASN A 1 198 ? -7.282 -1.332 -15.731 1.00 72.19 198 ASN A O 1
ATOM 1641 N N . LEU A 1 199 ? -7.728 -2.982 -14.307 1.00 68.81 199 LEU A N 1
ATOM 1642 C CA . LEU A 1 199 ? -7.032 -2.305 -13.208 1.00 68.81 199 LEU A CA 1
ATOM 1643 C C . LEU A 1 199 ? -5.506 -2.336 -13.395 1.00 68.81 199 LEU A C 1
ATOM 1645 O O . LEU A 1 199 ? -4.817 -1.452 -12.891 1.00 68.81 199 LEU A O 1
ATOM 1649 N N . ILE A 1 200 ? -4.994 -3.360 -14.078 1.00 57.50 200 ILE A N 1
ATOM 1650 C CA . ILE A 1 200 ? -3.556 -3.621 -14.263 1.00 57.50 200 ILE A CA 1
ATOM 1651 C C . ILE A 1 200 ? -3.190 -3.745 -15.758 1.00 57.50 200 ILE A C 1
ATOM 1653 O O . ILE A 1 200 ? -2.014 -3.881 -16.082 1.00 57.50 200 ILE A O 1
ATOM 1657 N N . ALA A 1 201 ? -4.182 -3.630 -16.651 1.00 45.06 201 ALA A N 1
ATOM 1658 C CA . ALA A 1 201 ? -4.015 -3.617 -18.105 1.00 45.06 201 ALA A CA 1
ATOM 1659 C C . ALA A 1 201 ? -3.676 -2.217 -18.643 1.00 45.06 201 ALA A C 1
ATOM 1661 O O . ALA A 1 201 ? -4.270 -1.227 -18.147 1.00 45.06 201 ALA A O 1
#

Foldseek 3Di:
DDDPPDDPPPVCVVVVHDDDDDPDDDDPVRVVCVVVLVVLLVVLVVVVVVVCVVDPLQQDKAKDKDKDQLQDDDPDDDDDPPDPDDDDDDPDPVSRVDIDMDMDMDGLDPDPCVVDVVNCVVPDPPDPDDDDRDRDPPCCCPRRLCNVAVVVVLVVQLNVVSVVCVVVVPPDSSSDPVNVVVSSVVSVVVCPDPVNSVVPD

Secondary structure (DSSP, 8-state):
----------HHHHTT-----------HHHHHTHHHHHHHHHHHHHHHHHHHHHS-GGG--EEEEEEEESS---S-----TT-S------S-HHHHH-EEEEEEEE-S---GGGG-HHHHHHS--SS------PPPTT-HHHH-HIIIIIHHHHHHHHHHHHHHHHHTT-S--TTSHHHHHHHHHHHHHHHHSGGGGGG--

pLDDT: mean 78.62, std 14.78, range [33.72, 94.75]

Sequence (201 aa):
MGYHRGSRDRPSWYYGICDRKITKFVTEKYLQEEPDRKKSADECVASVRSRIQAYTLDCLWNADQSGFEYEMRPGRTLDLVGAKHVLALTRSMNSMTHSYTVMMCVSPDSWPTFADQEAVE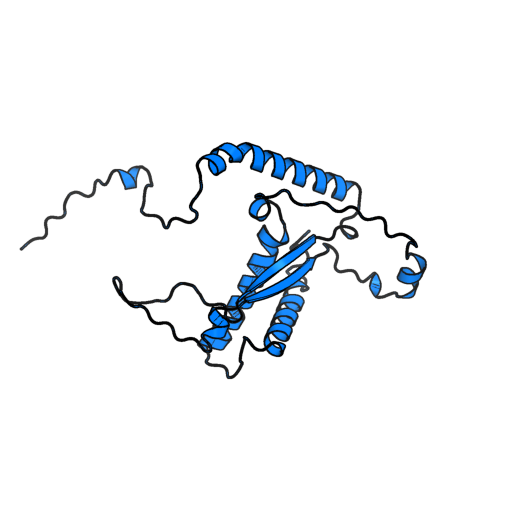EVKPEELEYEIITIPPKVTGQIQPLDVLCFRMYKGYFRKVSNWIFLNDQLVQVHHRDVILKLHSLIYQQFISRRFENLIA

Radius of gyration: 24.0 Å; chains: 1; bounding box: 44×80×51 Å